Protein AF-A0A7S0BMR8-F1 (afdb_monomer_lite)

Foldseek 3Di:
DLVVLVVVLVVLVVLLVVLVVVLVVLVVLLVVLVVLVVVLVVLLVVLVVLLPDPVVVDPDDDPPPPPDPDDDDDDDDDDDDDDDDDDDDDDDDDDDDDDDDPPDDPDDDDDDPDDDDDDDDDDDPDDPPDPDDDPDDDDPCNVVVVVVVVVVVVVVVSVVSSVVSVVSSVVSVVSSVVSVVSVVVSVVSSVVSVVVSVVSVVVSVVSVVVSD

Structure (mmCIF, N/CA/C/O backbone):
data_AF-A0A7S0BMR8-F1
#
_entry.id   AF-A0A7S0BMR8-F1
#
loop_
_atom_site.group_PDB
_atom_site.id
_atom_site.type_symbol
_atom_site.label_atom_id
_atom_site.label_alt_id
_atom_site.label_comp_id
_atom_site.label_asym_id
_atom_site.label_entity_id
_atom_site.label_seq_id
_atom_site.pdbx_PDB_ins_code
_atom_site.Cartn_x
_atom_site.Cartn_y
_atom_site.Cartn_z
_atom_site.occupancy
_atom_site.B_iso_or_equiv
_atom_site.auth_seq_id
_atom_site.auth_comp_id
_atom_site.auth_asym_id
_atom_site.auth_atom_id
_atom_site.pdbx_PDB_model_num
ATOM 1 N N . MET A 1 1 ? -9.992 1.738 31.203 1.00 73.19 1 MET A N 1
ATOM 2 C CA . MET A 1 1 ? -9.951 0.610 30.247 1.00 73.19 1 MET A CA 1
ATOM 3 C C . MET A 1 1 ? -10.666 0.979 28.959 1.00 73.19 1 MET A C 1
ATOM 5 O O . MET A 1 1 ? -9.987 1.148 27.961 1.00 73.19 1 MET A O 1
ATOM 9 N N . LEU A 1 2 ? -11.974 1.243 29.009 1.00 85.06 2 LEU A N 1
ATOM 10 C CA . LEU A 1 2 ? -12.800 1.551 27.834 1.00 85.06 2 LEU A CA 1
ATOM 11 C C . LEU A 1 2 ? -12.307 2.748 26.989 1.00 85.06 2 LEU A C 1
ATOM 13 O O . LEU A 1 2 ? -12.235 2.676 25.768 1.00 85.06 2 LEU A O 1
ATOM 17 N N . LYS A 1 3 ? -11.855 3.825 27.644 1.00 88.12 3 LYS A N 1
ATOM 18 C CA . LYS A 1 3 ? -11.231 4.969 26.956 1.00 88.12 3 LYS A CA 1
ATOM 19 C C . LYS A 1 3 ? -9.960 4.581 26.186 1.00 88.12 3 LYS A C 1
ATOM 21 O O . LYS A 1 3 ? -9.805 4.977 25.041 1.00 88.12 3 LYS A O 1
ATOM 26 N N . MET A 1 4 ? -9.084 3.771 26.789 1.00 90.06 4 MET A N 1
ATOM 27 C CA . MET A 1 4 ? -7.848 3.332 26.126 1.00 90.06 4 MET A CA 1
ATOM 28 C C . MET A 1 4 ? -8.138 2.410 24.939 1.00 90.06 4 MET A C 1
ATOM 30 O O . MET A 1 4 ? -7.447 2.485 23.928 1.00 90.06 4 MET A O 1
ATOM 34 N N . THR A 1 5 ? -9.157 1.549 25.032 1.00 88.75 5 THR A N 1
ATOM 35 C CA . THR A 1 5 ? -9.542 0.675 23.914 1.00 88.75 5 THR A CA 1
ATOM 36 C C . THR A 1 5 ? -10.114 1.470 22.744 1.00 88.75 5 THR A C 1
ATOM 38 O O . THR A 1 5 ? -9.783 1.165 21.602 1.00 88.75 5 THR A O 1
ATOM 41 N N . GLU A 1 6 ? -10.887 2.527 23.007 1.00 90.75 6 GLU A N 1
ATOM 42 C CA . GLU A 1 6 ? -11.407 3.392 21.941 1.00 90.75 6 GLU A CA 1
ATOM 43 C C . GLU A 1 6 ? -10.308 4.255 21.305 1.00 90.75 6 GLU A C 1
ATOM 45 O O . GLU A 1 6 ? -10.248 4.372 20.084 1.00 90.75 6 GLU A O 1
ATOM 50 N N . GLU A 1 7 ? -9.379 4.792 22.101 1.00 93.31 7 GLU A N 1
ATOM 51 C CA . GLU A 1 7 ? -8.191 5.484 21.578 1.00 93.31 7 GLU A CA 1
ATOM 52 C C . GLU A 1 7 ? -7.344 4.545 20.704 1.00 93.31 7 GLU A C 1
ATOM 54 O O . GLU A 1 7 ? -6.945 4.910 19.599 1.00 93.31 7 GLU A O 1
ATOM 59 N N . THR A 1 8 ? -7.143 3.297 21.144 1.00 93.81 8 THR A N 1
ATOM 60 C CA . THR A 1 8 ? -6.433 2.273 20.357 1.00 93.81 8 THR A CA 1
ATOM 61 C C . THR A 1 8 ? -7.156 1.986 19.042 1.00 93.81 8 THR A C 1
ATOM 63 O O . THR A 1 8 ? -6.519 1.867 17.998 1.00 93.81 8 THR A O 1
ATOM 66 N N . ARG A 1 9 ? -8.491 1.907 19.068 1.00 92.12 9 ARG A N 1
ATOM 67 C CA . ARG A 1 9 ? -9.317 1.722 17.870 1.00 92.12 9 ARG A CA 1
ATOM 68 C C . ARG A 1 9 ? -9.170 2.882 16.895 1.00 92.12 9 ARG A C 1
ATOM 70 O O . ARG A 1 9 ? -8.967 2.631 15.713 1.00 92.12 9 ARG A O 1
ATOM 77 N N . GLN A 1 10 ? -9.220 4.124 17.371 1.00 95.00 10 GLN A N 1
ATOM 78 C CA . GLN A 1 10 ? -9.035 5.303 16.521 1.00 95.00 10 GLN A CA 1
ATOM 79 C C . GLN A 1 10 ? -7.663 5.305 15.846 1.00 95.00 10 GLN A C 1
ATOM 81 O O . GLN A 1 10 ? -7.578 5.522 14.639 1.00 95.00 10 GLN A O 1
ATOM 86 N N . VAL A 1 11 ? -6.605 5.001 16.602 1.00 95.88 11 VAL A N 1
ATOM 87 C CA . VAL A 1 11 ? -5.253 4.873 16.043 1.00 95.88 11 VAL A CA 1
ATOM 88 C C . VAL A 1 11 ? -5.200 3.747 15.013 1.00 95.88 11 VAL A C 1
ATOM 90 O O . VAL A 1 11 ? -4.662 3.947 13.933 1.00 95.88 11 VAL A O 1
ATOM 93 N N . ALA A 1 12 ? -5.796 2.586 15.297 1.00 94.69 12 ALA A N 1
ATOM 94 C CA . ALA A 1 12 ? -5.816 1.466 14.359 1.00 94.69 12 ALA A CA 1
ATOM 95 C C . ALA A 1 12 ? -6.544 1.812 13.047 1.00 94.69 12 ALA A C 1
ATOM 97 O O . ALA A 1 12 ? -6.055 1.461 11.976 1.00 94.69 12 ALA A O 1
ATOM 98 N N . VAL A 1 13 ? -7.676 2.523 13.118 1.00 96.00 13 VAL A N 1
ATOM 99 C CA . VAL A 1 13 ? -8.402 3.007 11.930 1.00 96.00 13 VAL A CA 1
ATOM 100 C C . VAL A 1 13 ? -7.547 3.996 11.140 1.00 96.00 13 VAL A C 1
ATOM 102 O O . VAL A 1 13 ? -7.370 3.806 9.941 1.00 96.00 13 VAL A O 1
ATOM 105 N N . ALA A 1 14 ? -6.961 4.997 11.802 1.00 96.75 14 ALA A N 1
ATOM 106 C CA . ALA A 1 14 ? -6.105 5.981 11.139 1.00 96.75 14 ALA A CA 1
ATOM 107 C C . ALA A 1 14 ? -4.885 5.327 10.465 1.00 96.75 14 ALA A C 1
ATOM 109 O O . ALA A 1 14 ? -4.535 5.678 9.341 1.00 96.75 14 ALA A O 1
ATOM 110 N N . THR A 1 15 ? -4.268 4.338 11.120 1.00 96.38 15 THR A N 1
ATOM 111 C CA . THR A 1 15 ? -3.171 3.551 10.541 1.00 96.38 15 THR A CA 1
ATOM 112 C C . THR A 1 15 ? -3.632 2.763 9.318 1.00 96.38 15 THR A C 1
ATOM 114 O O . THR A 1 15 ? -2.933 2.755 8.310 1.00 96.38 15 THR A O 1
ATOM 117 N N . ALA A 1 16 ? -4.801 2.119 9.373 1.00 95.25 16 ALA A N 1
ATOM 118 C CA . ALA A 1 16 ? -5.339 1.383 8.230 1.00 95.25 16 ALA A CA 1
ATOM 119 C C . ALA A 1 16 ? -5.631 2.305 7.031 1.00 95.25 16 ALA A C 1
ATOM 121 O O . ALA A 1 16 ? -5.291 1.959 5.903 1.00 95.25 16 ALA A O 1
ATOM 122 N N . GLU A 1 17 ? -6.198 3.493 7.269 1.00 96.00 17 GLU A N 1
ATOM 123 C CA . GLU A 1 17 ? -6.431 4.497 6.220 1.00 96.00 17 GLU A CA 1
ATOM 124 C C . GLU A 1 17 ? -5.127 5.015 5.606 1.00 96.00 17 GLU A C 1
ATOM 126 O O . GLU A 1 17 ? -5.054 5.261 4.402 1.00 96.00 17 GLU A O 1
ATOM 131 N N . GLU A 1 18 ? -4.090 5.208 6.420 1.00 97.06 18 GLU A N 1
ATOM 132 C CA . GLU A 1 18 ? -2.798 5.662 5.917 1.00 97.06 18 GLU A CA 1
ATOM 133 C C . GLU A 1 18 ? -2.095 4.579 5.093 1.00 97.06 18 GLU A C 1
ATOM 135 O O . GLU A 1 18 ? -1.527 4.888 4.046 1.00 97.06 18 GLU A O 1
ATOM 140 N N . LEU A 1 19 ? -2.195 3.311 5.502 1.00 95.94 19 LEU A N 1
ATOM 141 C CA . LEU A 1 19 ? -1.686 2.190 4.711 1.00 95.94 19 LEU A CA 1
ATOM 142 C C . LEU A 1 19 ? -2.387 2.086 3.353 1.00 95.94 19 LEU A C 1
ATOM 144 O O . LEU A 1 19 ? -1.707 1.928 2.343 1.00 95.94 19 LEU A O 1
ATOM 148 N N . ASP A 1 20 ? -3.708 2.260 3.295 1.00 95.31 20 ASP A N 1
ATOM 149 C CA . ASP A 1 20 ? -4.448 2.269 2.024 1.00 95.31 20 ASP A CA 1
ATOM 150 C C . ASP A 1 20 ? -3.945 3.376 1.074 1.00 95.31 20 ASP A C 1
ATOM 152 O O . ASP A 1 20 ? -3.659 3.135 -0.104 1.00 95.31 20 ASP A O 1
ATOM 156 N N . LYS A 1 21 ? -3.712 4.590 1.597 1.00 96.81 21 LYS A N 1
ATOM 157 C CA . LYS A 1 21 ? -3.114 5.683 0.807 1.00 96.81 21 LYS A CA 1
ATOM 158 C C . LYS A 1 21 ? -1.711 5.344 0.311 1.00 96.81 21 LYS A C 1
ATOM 160 O O . LYS A 1 21 ? -1.393 5.644 -0.842 1.00 96.81 21 LYS A O 1
ATOM 165 N N . GLN A 1 22 ? -0.869 4.761 1.165 1.00 97.06 22 GLN A N 1
ATOM 166 C CA . GLN A 1 22 ? 0.494 4.364 0.802 1.00 97.06 22 GLN A CA 1
ATOM 167 C C . GLN A 1 22 ? 0.489 3.302 -0.297 1.00 97.06 22 GLN A C 1
ATOM 169 O O . GLN A 1 22 ? 1.252 3.409 -1.257 1.00 97.06 22 GLN A O 1
ATOM 174 N N . THR A 1 23 ? -0.431 2.342 -0.238 1.00 95.88 23 THR A N 1
ATOM 175 C CA . THR A 1 23 ? -0.607 1.363 -1.313 1.00 95.88 23 THR A CA 1
ATOM 176 C C . THR A 1 23 ? -0.988 2.031 -2.626 1.00 95.88 23 THR A C 1
ATOM 178 O O . THR A 1 23 ? -0.390 1.727 -3.657 1.00 95.88 23 THR A O 1
ATOM 181 N N . GLY A 1 24 ? -1.913 2.995 -2.606 1.00 94.75 24 GLY A N 1
ATOM 182 C CA . GLY A 1 24 ? -2.253 3.764 -3.806 1.00 94.75 24 GLY A CA 1
ATOM 183 C C . GLY A 1 24 ? -1.055 4.521 -4.400 1.00 94.75 24 GLY A C 1
ATOM 184 O O . GLY A 1 24 ? -0.930 4.643 -5.621 1.00 94.75 24 GLY A O 1
ATOM 185 N N . GLN A 1 25 ? -0.135 5.003 -3.557 1.00 96.62 25 GLN A N 1
ATOM 186 C CA . GLN A 1 25 ? 1.117 5.611 -4.018 1.00 96.62 25 GLN A CA 1
ATOM 187 C C . GLN A 1 25 ? 2.063 4.579 -4.643 1.00 96.62 25 GLN A C 1
ATOM 189 O O . GLN A 1 25 ? 2.612 4.855 -5.709 1.00 96.62 25 GLN A O 1
ATOM 194 N N . LEU A 1 26 ? 2.212 3.396 -4.039 1.00 96.38 26 LEU A N 1
ATOM 195 C CA . LEU A 1 26 ? 3.028 2.307 -4.586 1.00 96.38 26 LEU A CA 1
ATOM 196 C C . LEU A 1 26 ? 2.507 1.832 -5.946 1.00 96.38 26 LEU A C 1
ATOM 198 O O . LEU A 1 26 ? 3.286 1.704 -6.886 1.00 96.38 26 LEU A O 1
ATOM 202 N N . GLU A 1 27 ? 1.193 1.658 -6.093 1.00 95.19 27 GLU A N 1
ATOM 203 C CA . GLU A 1 27 ? 0.580 1.299 -7.380 1.00 95.19 27 GLU A CA 1
ATOM 204 C C . GLU A 1 27 ? 0.836 2.372 -8.448 1.00 95.19 27 GLU A C 1
ATOM 206 O O . GLU A 1 27 ? 1.095 2.064 -9.614 1.00 95.19 27 GLU A O 1
ATOM 211 N N . LYS A 1 28 ? 0.798 3.655 -8.072 1.00 96.75 28 LYS A N 1
ATOM 212 C CA . LYS A 1 28 ? 1.158 4.736 -8.994 1.00 96.75 28 LYS A CA 1
ATOM 213 C C . LYS A 1 28 ? 2.636 4.667 -9.389 1.00 96.75 28 LYS A C 1
ATOM 215 O O . LYS A 1 28 ? 2.941 4.812 -10.569 1.00 96.75 28 LYS A O 1
ATOM 220 N N . MET A 1 29 ? 3.533 4.430 -8.433 1.00 95.25 29 MET A N 1
ATOM 221 C CA . MET A 1 29 ? 4.965 4.306 -8.711 1.00 95.25 29 MET A CA 1
ATOM 222 C C . MET A 1 29 ? 5.279 3.106 -9.610 1.00 95.25 29 MET A C 1
ATOM 224 O O . MET A 1 29 ? 6.108 3.237 -10.506 1.00 95.25 29 MET A O 1
ATOM 228 N N . ASP A 1 30 ? 4.592 1.976 -9.432 1.00 94.69 30 ASP A N 1
ATOM 229 C CA . ASP A 1 30 ? 4.725 0.809 -10.311 1.00 94.69 30 ASP A CA 1
ATOM 230 C C . ASP A 1 30 ? 4.300 1.140 -11.754 1.00 94.69 30 ASP A C 1
ATOM 232 O O . ASP A 1 30 ? 5.023 0.874 -12.718 1.00 94.69 30 ASP A O 1
ATOM 236 N N . ASN A 1 31 ? 3.171 1.836 -11.921 1.00 95.19 31 ASN A N 1
ATOM 237 C CA . ASN A 1 31 ? 2.730 2.318 -13.234 1.00 95.19 31 ASN A CA 1
ATOM 238 C C . ASN A 1 31 ? 3.732 3.298 -13.870 1.00 95.19 31 ASN A C 1
ATOM 240 O O . ASN A 1 31 ? 4.026 3.198 -15.066 1.00 95.19 31 ASN A O 1
ATOM 244 N N . ASP A 1 32 ? 4.269 4.229 -13.081 1.00 95.75 32 ASP A N 1
ATOM 245 C CA . ASP A 1 32 ? 5.275 5.187 -13.542 1.00 95.75 32 ASP A CA 1
ATOM 246 C C . ASP A 1 32 ? 6.572 4.462 -13.950 1.00 95.75 32 ASP A C 1
ATOM 248 O O . ASP A 1 32 ? 7.132 4.756 -15.011 1.00 95.75 32 ASP A O 1
ATOM 252 N N . MET A 1 33 ? 7.012 3.460 -13.180 1.00 95.06 33 MET A N 1
ATOM 253 C CA . MET A 1 33 ? 8.188 2.638 -13.483 1.00 95.06 33 MET A CA 1
ATOM 254 C C . MET A 1 33 ? 8.010 1.852 -14.786 1.00 95.06 33 MET A C 1
ATOM 256 O O . MET A 1 33 ? 8.889 1.875 -15.651 1.00 95.06 33 MET A O 1
ATOM 260 N N . ASN A 1 34 ? 6.842 1.241 -14.993 1.00 93.44 34 ASN A N 1
ATOM 261 C CA . ASN A 1 34 ? 6.491 0.597 -16.260 1.00 93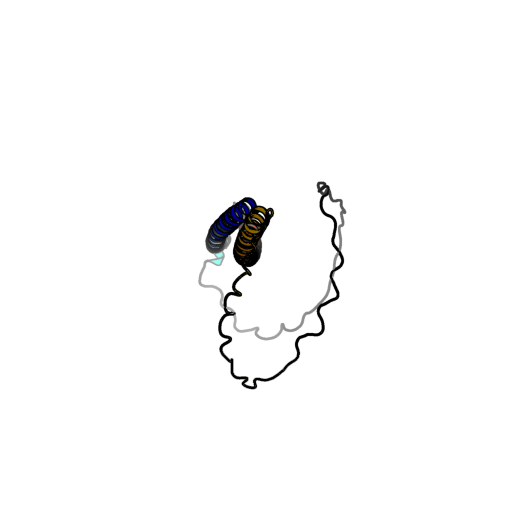.44 34 ASN A CA 1
ATOM 262 C C . ASN A 1 34 ? 6.542 1.593 -17.437 1.00 93.44 34 ASN A C 1
ATOM 264 O O . ASN A 1 34 ? 7.056 1.283 -18.517 1.00 93.44 34 ASN A O 1
ATOM 268 N N . GLY A 1 35 ? 6.078 2.829 -17.225 1.00 94.25 35 GLY A N 1
ATOM 269 C CA . GLY A 1 35 ? 6.207 3.915 -18.198 1.00 94.25 35 GLY A CA 1
ATOM 270 C C . GLY A 1 35 ? 7.666 4.256 -18.527 1.00 94.25 35 GLY A C 1
ATOM 271 O O . GLY A 1 35 ? 8.023 4.402 -19.704 1.00 94.25 35 GLY A O 1
ATOM 272 N N . ILE A 1 36 ? 8.525 4.338 -17.507 1.00 94.25 36 ILE A N 1
ATOM 273 C CA . ILE A 1 36 ? 9.964 4.577 -17.669 1.00 94.25 36 ILE A CA 1
ATOM 274 C C . ILE A 1 36 ? 10.615 3.426 -18.439 1.00 94.25 36 ILE A C 1
ATOM 276 O O . ILE A 1 36 ? 11.372 3.690 -19.374 1.00 94.25 36 ILE A O 1
ATOM 280 N N . GLN A 1 37 ? 10.293 2.168 -18.136 1.00 94.06 37 GLN A N 1
ATOM 281 C CA . GLN A 1 37 ? 10.832 1.016 -18.864 1.00 94.06 37 GLN A CA 1
ATOM 282 C C . GLN A 1 37 ? 10.523 1.091 -20.363 1.00 94.06 37 GLN A C 1
ATOM 284 O O . GLN A 1 37 ? 11.430 0.957 -21.189 1.00 94.06 37 GLN A O 1
ATOM 289 N N . VAL A 1 38 ? 9.276 1.399 -20.738 1.00 94.31 38 VAL A N 1
ATOM 290 C CA . VAL A 1 38 ? 8.887 1.585 -22.148 1.00 94.31 38 VAL A CA 1
ATOM 291 C C . VAL A 1 38 ? 9.677 2.727 -22.798 1.00 94.31 38 VAL A C 1
ATOM 293 O O . VAL A 1 38 ? 10.097 2.629 -23.960 1.00 94.31 38 VAL A O 1
ATOM 296 N N . LEU A 1 39 ? 9.903 3.817 -22.061 1.00 94.69 39 LEU A N 1
ATOM 297 C CA . LEU A 1 39 ? 10.701 4.942 -22.542 1.00 94.69 39 LEU A CA 1
ATOM 298 C C . LEU A 1 39 ? 12.170 4.546 -22.753 1.00 94.69 39 LEU A C 1
ATOM 300 O O . LEU A 1 39 ? 12.740 4.883 -23.794 1.00 94.69 39 LEU A O 1
ATOM 304 N N . VAL A 1 40 ? 12.760 3.806 -21.812 1.00 93.94 40 VAL A N 1
ATOM 305 C CA . VAL A 1 40 ? 14.137 3.298 -21.881 1.00 93.94 40 VAL A CA 1
ATOM 306 C C . VAL A 1 40 ? 14.305 2.317 -23.042 1.00 93.94 40 VAL A C 1
ATOM 308 O O . VAL A 1 40 ? 15.275 2.408 -23.788 1.00 93.94 40 VAL A O 1
ATOM 311 N N . GLU A 1 41 ? 13.333 1.444 -23.301 1.00 92.94 41 GLU A N 1
ATOM 312 C CA . GLU A 1 41 ? 13.365 0.563 -24.477 1.00 92.94 41 GLU A CA 1
ATOM 313 C C . GLU A 1 41 ? 13.302 1.337 -25.798 1.00 92.94 41 GLU A C 1
ATOM 315 O O . GLU A 1 41 ? 13.933 0.983 -26.803 1.00 92.94 41 GLU A O 1
ATOM 320 N N . ARG A 1 42 ? 12.508 2.410 -25.835 1.00 92.69 42 ARG A N 1
ATOM 321 C CA . ARG A 1 42 ? 12.415 3.271 -27.016 1.00 92.69 42 ARG A CA 1
ATOM 322 C C . ARG A 1 42 ? 13.701 4.070 -27.226 1.00 92.69 42 ARG A C 1
ATOM 324 O O . ARG A 1 42 ? 14.119 4.243 -28.381 1.00 92.69 42 ARG A O 1
ATOM 331 N N . SER A 1 43 ? 14.314 4.555 -26.147 1.00 90.94 43 SER A N 1
ATOM 332 C CA . SER A 1 43 ? 15.591 5.264 -26.210 1.00 90.94 43 SER A CA 1
ATOM 333 C C . SER A 1 43 ? 16.709 4.315 -26.644 1.00 90.94 43 SER A C 1
ATOM 335 O O . SER A 1 43 ? 17.430 4.656 -27.581 1.00 90.94 43 SER A O 1
ATOM 337 N N . GLU A 1 44 ? 16.753 3.083 -26.128 1.00 91.06 44 GLU A N 1
ATOM 338 C CA . GLU A 1 44 ? 17.699 2.041 -26.546 1.00 91.06 44 GLU A CA 1
ATOM 339 C C . GLU A 1 44 ? 17.632 1.782 -28.058 1.00 91.06 44 GLU A C 1
ATOM 341 O O . GLU A 1 44 ? 18.639 1.885 -28.759 1.00 91.06 44 GLU A O 1
ATOM 346 N N . LYS A 1 45 ? 16.431 1.553 -28.610 1.00 90.75 45 LYS A N 1
ATOM 347 C CA . LYS A 1 45 ? 16.238 1.367 -30.064 1.00 90.75 45 LYS A CA 1
ATOM 348 C C . LYS A 1 45 ? 16.733 2.561 -30.883 1.00 90.75 45 LYS A C 1
ATOM 350 O O . LYS A 1 45 ? 17.077 2.410 -32.058 1.00 90.75 45 LYS A O 1
ATOM 355 N N . THR A 1 46 ? 16.704 3.759 -30.305 1.00 88.81 46 THR A N 1
ATOM 356 C CA . THR A 1 46 ? 17.188 4.984 -30.950 1.00 88.81 46 THR A CA 1
ATOM 357 C C . THR A 1 46 ? 18.710 5.063 -30.885 1.00 88.81 46 THR A C 1
ATOM 359 O O . THR A 1 46 ? 19.336 5.291 -31.920 1.00 88.81 46 THR A O 1
ATOM 362 N N . VAL A 1 47 ? 19.305 4.783 -29.723 1.00 87.38 47 VAL A N 1
ATOM 363 C CA . VAL A 1 47 ? 20.760 4.668 -29.538 1.00 87.38 47 VAL A CA 1
ATOM 364 C C . VAL A 1 47 ? 21.342 3.621 -30.486 1.00 87.38 47 VAL A C 1
ATOM 366 O O . VAL A 1 47 ? 22.264 3.923 -31.240 1.00 87.38 47 VAL A O 1
ATOM 369 N N . ASP A 1 48 ? 20.734 2.440 -30.580 1.00 87.50 48 ASP A N 1
ATOM 370 C CA . ASP A 1 48 ? 21.171 1.384 -31.497 1.00 87.50 48 ASP A CA 1
ATOM 371 C C . ASP A 1 48 ? 21.131 1.827 -32.971 1.00 87.50 48 ASP A C 1
ATOM 373 O O . ASP A 1 48 ? 22.001 1.459 -33.764 1.00 87.50 48 ASP A O 1
ATOM 377 N N . LYS A 1 49 ? 20.142 2.641 -33.370 1.00 86.75 49 LYS A N 1
ATOM 378 C CA . LYS A 1 49 ? 20.085 3.219 -34.727 1.00 86.75 49 LYS A CA 1
ATOM 379 C C . LYS A 1 49 ? 21.192 4.243 -34.978 1.00 86.75 49 LYS A C 1
ATOM 381 O O . LYS A 1 49 ? 21.577 4.389 -36.136 1.00 86.75 49 LYS A O 1
ATOM 386 N N . MET A 1 50 ? 21.656 4.948 -33.946 1.00 81.19 50 MET A N 1
ATOM 387 C CA . MET A 1 50 ? 22.772 5.897 -34.043 1.00 81.19 50 MET A CA 1
ATOM 388 C C . MET A 1 50 ? 24.125 5.179 -34.091 1.00 81.19 50 MET A C 1
ATOM 390 O O . MET A 1 50 ? 25.000 5.596 -34.840 1.00 81.19 50 MET A O 1
ATOM 394 N N . ILE A 1 51 ? 24.274 4.067 -33.361 1.00 82.19 51 ILE A N 1
ATOM 395 C CA . ILE A 1 51 ? 25.492 3.236 -33.387 1.00 82.19 51 ILE A CA 1
ATOM 396 C C . ILE A 1 51 ? 25.649 2.517 -34.726 1.00 82.19 51 ILE A C 1
ATOM 398 O O . ILE A 1 51 ? 26.770 2.285 -35.180 1.00 82.19 51 ILE A O 1
ATOM 402 N N . ARG A 1 52 ? 24.539 2.123 -35.366 1.00 78.94 52 ARG A N 1
ATOM 403 C CA . ARG A 1 52 ? 24.590 1.394 -36.638 1.00 78.94 52 ARG A CA 1
ATOM 404 C C . ARG A 1 52 ? 25.330 2.219 -37.697 1.00 78.94 52 ARG A C 1
ATOM 406 O O . ARG A 1 52 ? 24.857 3.296 -38.066 1.00 78.94 52 ARG A O 1
ATOM 413 N N . PRO A 1 53 ? 26.437 1.697 -38.253 1.00 70.25 53 PRO A N 1
ATOM 414 C CA . PRO A 1 53 ? 27.207 2.421 -39.246 1.00 70.25 53 PRO A CA 1
ATOM 415 C C . PRO A 1 53 ? 26.362 2.753 -40.477 1.00 70.25 53 PRO A C 1
ATOM 417 O O . PRO A 1 53 ? 25.568 1.931 -40.940 1.00 70.25 53 PRO A O 1
ATOM 420 N N . TRP A 1 54 ? 26.578 3.934 -41.057 1.00 63.28 54 TRP A N 1
ATOM 421 C CA . TRP A 1 54 ? 25.866 4.409 -42.249 1.00 63.28 54 TRP A CA 1
ATOM 422 C C . TRP A 1 54 ? 25.929 3.425 -43.437 1.00 63.28 54 TRP A C 1
ATOM 424 O O . TRP A 1 54 ? 24.978 3.341 -44.213 1.00 63.28 54 TRP A O 1
ATOM 434 N N . TYR A 1 55 ? 26.987 2.611 -43.536 1.00 62.25 55 TYR A N 1
ATOM 435 C CA . TYR A 1 55 ? 27.142 1.576 -44.566 1.00 62.25 55 TYR A CA 1
ATOM 436 C C . TYR A 1 55 ? 26.257 0.331 -44.359 1.00 62.25 55 TYR A C 1
ATOM 438 O O . TYR A 1 55 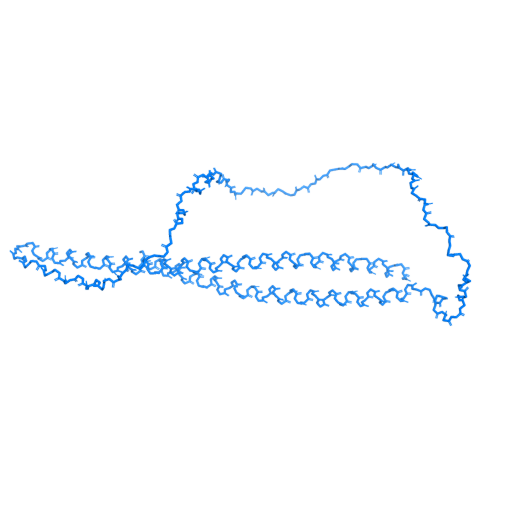? 25.967 -0.377 -45.320 1.00 62.25 55 TYR A O 1
ATOM 446 N N . ALA A 1 56 ? 25.764 0.071 -43.142 1.00 61.97 56 ALA A N 1
ATOM 447 C CA . ALA A 1 56 ? 24.797 -0.999 -42.866 1.00 61.97 56 ALA A CA 1
ATOM 448 C C . ALA A 1 56 ? 23.350 -0.603 -43.235 1.00 61.97 56 ALA A C 1
ATOM 450 O O . ALA A 1 56 ? 22.432 -1.417 -43.135 1.00 61.97 56 ALA A O 1
ATOM 451 N N . ARG A 1 57 ? 23.134 0.653 -43.656 1.00 59.72 57 ARG A N 1
ATOM 452 C CA . ARG A 1 57 ? 21.819 1.230 -43.973 1.00 59.72 57 ARG A CA 1
ATOM 453 C C . ARG A 1 57 ? 21.440 1.139 -45.454 1.00 59.72 57 ARG A C 1
ATOM 455 O O . ARG A 1 57 ? 20.379 1.633 -45.811 1.00 59.72 57 ARG A O 1
ATOM 462 N N . VAL A 1 58 ? 22.270 0.527 -46.307 1.00 54.91 58 VAL A N 1
ATOM 463 C CA . VAL A 1 58 ? 21.986 0.361 -47.744 1.00 54.91 58 VAL A CA 1
ATOM 464 C C . VAL A 1 58 ? 21.104 -0.880 -47.959 1.00 54.91 58 VAL A C 1
ATOM 466 O O . VAL A 1 58 ? 21.596 -2.005 -47.821 1.00 54.91 58 VAL A O 1
ATOM 469 N N . PRO A 1 59 ? 19.813 -0.735 -48.321 1.00 56.00 59 PRO A N 1
ATOM 470 C CA . PRO A 1 59 ? 18.983 -1.872 -48.675 1.00 56.00 59 PRO A CA 1
ATOM 471 C C . PRO A 1 59 ? 19.366 -2.313 -50.088 1.00 56.00 59 PRO A C 1
ATOM 473 O O . PRO A 1 59 ? 18.902 -1.764 -51.082 1.00 56.00 59 PRO A O 1
ATOM 476 N N . GLY A 1 60 ? 20.252 -3.303 -50.178 1.00 59.69 60 GLY A N 1
ATOM 477 C CA . GLY A 1 60 ? 20.556 -3.965 -51.443 1.00 59.69 60 GLY A CA 1
ATOM 478 C C . GLY A 1 60 ? 22.039 -4.140 -51.712 1.00 59.69 60 GLY A C 1
ATOM 479 O O . GLY A 1 60 ? 22.602 -3.419 -52.523 1.00 59.69 60 GLY A O 1
ATOM 480 N N . ARG A 1 61 ? 22.653 -5.149 -51.083 1.00 49.03 61 ARG A N 1
ATOM 481 C CA . ARG A 1 61 ? 23.741 -5.973 -51.657 1.00 49.03 61 ARG A CA 1
ATOM 482 C C . ARG A 1 61 ? 24.129 -7.088 -50.684 1.00 49.03 61 ARG A C 1
ATOM 484 O O . ARG A 1 61 ? 25.259 -7.218 -50.247 1.00 49.03 61 ARG A O 1
ATOM 491 N N . GLY A 1 62 ? 23.154 -7.923 -50.353 1.00 50.03 62 GLY A N 1
ATOM 492 C CA . GLY A 1 62 ? 23.376 -9.178 -49.648 1.00 50.03 62 GLY A CA 1
ATOM 493 C C . GLY A 1 62 ? 22.634 -10.284 -50.370 1.00 50.03 62 GLY A C 1
ATOM 494 O O . GLY A 1 62 ? 21.644 -10.794 -49.860 1.00 50.03 62 GLY A O 1
ATOM 495 N N . LYS A 1 63 ? 23.063 -10.624 -51.593 1.00 47.78 63 LYS A N 1
ATOM 496 C CA . LYS A 1 63 ? 22.693 -11.911 -52.189 1.00 47.78 63 LYS A CA 1
ATOM 497 C C . LYS A 1 63 ? 23.306 -12.988 -51.295 1.00 47.78 63 LYS A C 1
ATOM 499 O O . LYS A 1 63 ? 24.456 -13.368 -51.487 1.00 47.78 63 LYS A O 1
ATOM 504 N N . VAL A 1 64 ? 22.551 -13.446 -50.301 1.00 50.47 64 VAL A N 1
ATOM 505 C CA . VAL A 1 64 ? 22.841 -14.695 -49.603 1.00 50.47 64 VAL A CA 1
ATOM 506 C C . VAL A 1 64 ? 22.683 -15.789 -50.652 1.00 50.47 64 VAL A C 1
ATOM 508 O O . VAL A 1 64 ? 21.574 -16.155 -51.044 1.00 50.47 64 VAL A O 1
ATOM 511 N N . SER A 1 65 ? 23.823 -16.229 -51.180 1.00 44.12 65 SER A N 1
ATOM 512 C CA . SER A 1 65 ? 23.945 -17.454 -51.954 1.00 44.12 65 SER A CA 1
ATOM 513 C C . SER A 1 65 ? 23.268 -18.575 -51.167 1.00 44.12 65 SER A C 1
ATOM 515 O O . SER A 1 65 ? 23.648 -18.872 -50.037 1.00 44.12 65 SER A O 1
ATOM 517 N N . LYS A 1 66 ? 22.235 -19.186 -51.753 1.00 49.47 66 LYS A N 1
ATOM 518 C CA . LYS A 1 66 ? 21.584 -20.405 -51.254 1.00 49.47 66 LYS A CA 1
ATOM 519 C C . LYS A 1 66 ? 22.497 -21.623 -51.460 1.00 49.47 66 LYS A C 1
ATOM 521 O O . LYS A 1 66 ? 22.116 -22.579 -52.130 1.00 49.47 66 LYS A O 1
ATOM 526 N N . LYS A 1 67 ? 23.710 -21.590 -50.923 1.00 47.53 67 LYS A N 1
ATOM 527 C CA . LYS A 1 67 ? 24.619 -22.734 -50.924 1.00 47.53 67 LYS A CA 1
ATOM 528 C C . LYS A 1 67 ? 25.435 -22.653 -49.646 1.00 47.53 67 LYS A C 1
ATOM 530 O O . LYS A 1 67 ? 26.387 -21.895 -49.601 1.00 47.53 67 LYS A O 1
ATOM 535 N N . ASP A 1 68 ? 24.875 -23.261 -48.604 1.00 47.62 68 ASP A N 1
ATOM 536 C CA . ASP A 1 68 ? 25.505 -23.744 -47.361 1.00 47.62 68 ASP A CA 1
ATOM 537 C C . ASP A 1 68 ? 24.419 -23.850 -46.278 1.00 47.62 68 ASP A C 1
ATOM 539 O O . ASP A 1 68 ? 24.421 -23.191 -45.241 1.00 47.62 68 ASP A O 1
ATOM 543 N N . LYS A 1 69 ? 23.417 -24.689 -46.567 1.00 48.62 69 LYS A N 1
ATOM 544 C CA . LYS A 1 69 ? 22.510 -25.267 -45.569 1.00 48.62 69 LYS A CA 1
ATOM 545 C C . LYS A 1 69 ? 22.904 -26.727 -45.371 1.00 48.62 69 LYS A C 1
ATOM 547 O O . LYS A 1 69 ? 22.110 -27.617 -45.609 1.00 48.62 69 LYS A O 1
ATOM 552 N N . GLU A 1 70 ? 24.141 -26.971 -44.971 1.00 49.69 70 GLU A N 1
ATOM 553 C CA . GLU A 1 70 ? 24.532 -28.234 -44.349 1.00 49.69 70 GLU A CA 1
ATOM 554 C C . GLU A 1 70 ? 25.915 -28.057 -43.733 1.00 49.69 70 GLU A C 1
ATOM 556 O O . GLU A 1 70 ? 26.775 -27.401 -44.303 1.00 49.69 70 GLU A O 1
ATOM 561 N N . THR A 1 71 ? 26.112 -28.635 -42.551 1.00 51.34 71 THR A N 1
ATOM 562 C CA . THR A 1 71 ? 27.335 -28.582 -41.728 1.00 51.34 71 THR A CA 1
ATOM 563 C C . THR A 1 71 ? 27.527 -27.329 -40.859 1.00 51.34 71 THR A C 1
ATOM 565 O O . THR A 1 71 ? 28.347 -26.461 -41.120 1.00 51.34 71 THR A O 1
ATOM 568 N N . LYS A 1 72 ? 26.794 -27.272 -39.737 1.00 45.00 72 LYS A N 1
ATOM 569 C CA . LYS A 1 72 ? 27.329 -26.844 -38.421 1.00 45.00 72 LYS A CA 1
ATOM 570 C C . LYS A 1 72 ? 26.338 -27.164 -37.289 1.00 45.00 72 LYS A C 1
ATOM 572 O O . LYS A 1 72 ? 25.964 -26.328 -36.478 1.00 45.00 72 LYS A O 1
ATOM 577 N N . LYS A 1 73 ? 25.928 -28.433 -37.223 1.00 51.09 73 LYS A N 1
ATOM 578 C CA . LYS A 1 73 ? 25.761 -29.124 -35.935 1.00 51.09 73 LYS A CA 1
ATOM 579 C C . LYS A 1 73 ? 27.108 -29.803 -35.665 1.00 51.09 73 LYS A C 1
ATOM 581 O O . LYS A 1 73 ? 27.685 -30.340 -36.600 1.00 51.09 73 LYS A O 1
ATOM 586 N N . ASN A 1 74 ? 27.585 -29.761 -34.425 1.00 47.00 74 ASN A N 1
ATOM 587 C CA . ASN A 1 74 ? 28.901 -30.216 -33.945 1.00 47.00 74 ASN A CA 1
ATOM 588 C C . ASN A 1 74 ? 30.071 -29.242 -34.127 1.00 47.00 74 ASN A C 1
ATOM 590 O O . ASN A 1 74 ? 30.905 -29.403 -35.010 1.00 47.00 74 ASN A O 1
ATOM 594 N N . ARG A 1 75 ? 30.233 -28.342 -33.154 1.00 43.53 75 ARG A N 1
ATOM 595 C CA . ARG A 1 75 ? 31.505 -28.280 -32.418 1.00 43.53 75 ARG A CA 1
ATOM 596 C C . ARG A 1 75 ? 31.263 -27.733 -31.013 1.00 43.53 75 ARG A C 1
ATOM 598 O O . ARG A 1 75 ? 31.319 -26.536 -30.764 1.00 43.53 75 ARG A O 1
ATOM 605 N N . LYS A 1 76 ? 30.931 -28.653 -30.109 1.00 49.34 76 LYS A N 1
ATOM 606 C CA . LYS A 1 76 ? 31.089 -28.468 -28.667 1.00 49.34 76 LYS A CA 1
ATOM 607 C C . LYS A 1 76 ? 32.593 -28.437 -28.349 1.00 49.34 76 LYS A C 1
ATOM 609 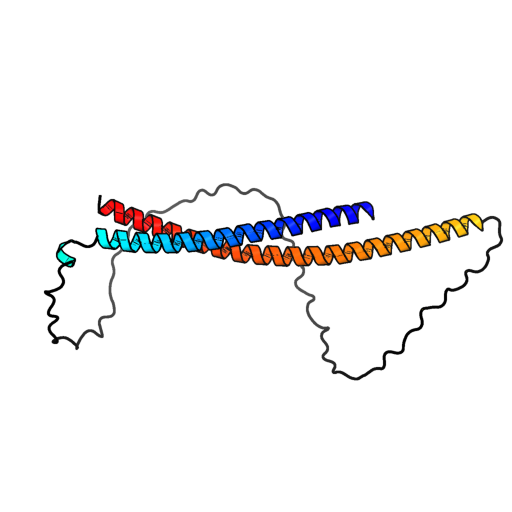O O . LYS A 1 76 ? 33.344 -29.216 -28.928 1.00 49.34 76 LYS A O 1
ATOM 614 N N . GLN A 1 77 ? 32.929 -27.637 -27.337 1.00 43.94 77 GLN A N 1
ATOM 615 C CA . GLN A 1 77 ? 33.983 -27.853 -26.336 1.00 43.94 77 GLN A CA 1
ATOM 616 C C . GLN A 1 77 ? 35.456 -27.481 -26.614 1.00 43.94 77 GLN A C 1
ATOM 618 O O . GLN A 1 77 ? 36.047 -27.878 -27.615 1.00 43.94 77 GLN A O 1
ATOM 623 N N . LYS A 1 78 ? 36.022 -26.888 -25.538 1.00 37.56 78 LYS A N 1
ATOM 624 C CA . LYS A 1 78 ? 37.433 -26.734 -25.104 1.00 37.56 78 LYS A CA 1
ATOM 625 C C . LYS A 1 78 ? 38.230 -25.615 -25.788 1.00 37.56 78 LYS A C 1
ATOM 627 O O . LYS A 1 78 ? 38.230 -25.538 -27.005 1.00 37.56 78 LYS A O 1
ATOM 632 N N . GLY A 1 79 ? 38.954 -24.737 -25.092 1.00 35.12 79 GLY A N 1
ATOM 633 C CA . GLY A 1 79 ? 39.320 -24.567 -23.672 1.00 35.12 79 GLY A CA 1
ATOM 634 C C . GLY A 1 79 ? 39.881 -23.135 -23.498 1.00 35.12 79 GLY A C 1
ATOM 635 O O . GLY A 1 79 ? 40.167 -22.483 -24.497 1.00 35.12 79 GLY A O 1
ATOM 636 N N . SER A 1 80 ? 39.789 -22.539 -22.306 1.00 39.25 80 SER A N 1
ATOM 637 C CA . SER A 1 80 ? 40.842 -22.471 -21.264 1.00 39.25 80 SER A CA 1
ATOM 638 C C . SER A 1 80 ? 41.866 -21.339 -21.454 1.00 39.25 80 SER A C 1
ATOM 640 O O . SER A 1 80 ? 42.592 -21.371 -22.443 1.00 39.25 80 SER A O 1
ATOM 642 N N . ILE A 1 81 ? 41.921 -20.419 -20.476 1.00 41.66 81 ILE A N 1
ATOM 643 C CA . ILE A 1 81 ? 43.059 -19.620 -19.939 1.00 41.66 81 ILE A CA 1
ATOM 644 C C . ILE A 1 81 ? 42.409 -18.557 -19.012 1.00 41.66 81 ILE A C 1
ATOM 646 O O . ILE A 1 81 ? 41.581 -17.791 -19.498 1.00 41.66 81 ILE A O 1
ATOM 650 N N . THR A 1 82 ? 42.394 -18.725 -17.675 1.00 36.00 82 THR A N 1
ATOM 651 C CA . THR A 1 82 ? 43.393 -18.286 -16.651 1.00 36.00 82 THR A CA 1
ATOM 652 C C . THR A 1 82 ? 43.692 -16.781 -16.716 1.00 36.00 82 THR A C 1
ATOM 654 O O . THR A 1 82 ? 43.886 -16.273 -17.811 1.00 36.00 82 THR A O 1
ATOM 657 N N . GLU A 1 83 ? 43.856 -15.977 -15.665 1.00 37.53 83 GLU A N 1
ATOM 658 C CA . GLU A 1 83 ? 43.800 -16.057 -14.190 1.00 37.53 83 GLU A CA 1
ATOM 659 C C . GLU A 1 83 ? 44.527 -14.775 -13.733 1.00 37.53 83 GLU A C 1
ATOM 661 O O . GLU A 1 83 ? 45.695 -14.665 -14.078 1.00 37.53 83 GLU A O 1
ATOM 666 N N . ILE A 1 84 ? 43.865 -13.829 -13.046 1.00 40.19 84 ILE A N 1
ATOM 667 C CA . ILE A 1 84 ? 44.396 -12.794 -12.110 1.00 40.19 84 ILE A CA 1
ATOM 668 C C . ILE A 1 84 ? 43.123 -12.297 -11.376 1.00 40.19 84 ILE A C 1
ATOM 670 O O . ILE A 1 84 ? 42.255 -11.746 -12.047 1.00 40.19 84 ILE A O 1
ATOM 674 N N . VAL A 1 85 ? 42.745 -12.659 -10.142 1.00 43.31 85 VAL A N 1
ATOM 675 C CA . VAL A 1 85 ? 43.364 -12.573 -8.797 1.00 43.31 85 VAL A CA 1
ATOM 676 C C . VAL A 1 85 ? 43.796 -11.159 -8.412 1.00 43.31 85 VAL A C 1
ATOM 678 O O . VAL A 1 85 ? 44.923 -10.770 -8.686 1.00 43.31 85 VAL A O 1
ATOM 681 N N . GLU A 1 86 ? 42.920 -10.443 -7.704 1.00 44.25 86 GLU A N 1
ATOM 682 C CA . GLU A 1 86 ? 43.308 -9.714 -6.490 1.00 44.25 86 GLU A CA 1
ATOM 683 C C . GLU A 1 86 ? 42.106 -9.632 -5.526 1.00 44.25 86 GLU A C 1
ATOM 685 O O . GLU A 1 86 ? 40.991 -9.288 -5.921 1.00 44.25 86 GLU A O 1
ATOM 690 N N . GLU A 1 87 ? 42.361 -10.082 -4.298 1.00 37.38 87 GLU A N 1
ATOM 691 C CA . GLU A 1 87 ? 41.483 -10.243 -3.131 1.00 37.38 87 GLU A CA 1
ATOM 692 C C . GLU A 1 87 ? 41.252 -8.917 -2.368 1.00 37.38 87 GLU A C 1
ATOM 694 O O . GLU A 1 87 ? 42.205 -8.169 -2.190 1.00 37.38 87 GLU A O 1
ATOM 699 N N . GLU A 1 88 ? 40.002 -8.710 -1.906 1.00 40.50 88 GLU A N 1
ATOM 700 C CA . GLU A 1 88 ? 39.515 -8.241 -0.571 1.00 40.50 88 GLU A CA 1
ATOM 701 C C . GLU A 1 88 ? 40.129 -7.023 0.196 1.00 40.50 88 GLU A C 1
ATOM 703 O O . GLU A 1 88 ? 41.224 -6.570 -0.124 1.00 40.50 88 GLU A O 1
ATOM 708 N N . PRO A 1 89 ? 39.482 -6.491 1.276 1.00 46.09 89 PRO A N 1
ATOM 709 C CA . PRO A 1 89 ? 38.236 -6.915 1.936 1.00 46.09 89 PRO A CA 1
ATOM 710 C C . PRO A 1 89 ? 37.158 -5.824 2.126 1.00 46.09 89 PRO A C 1
ATOM 712 O O . PRO A 1 89 ? 37.341 -4.636 1.863 1.00 46.09 89 PRO A O 1
ATOM 715 N N . GLU A 1 90 ? 36.012 -6.305 2.604 1.00 50.91 90 GLU A N 1
ATOM 716 C CA . GLU A 1 90 ? 34.786 -5.609 2.991 1.00 50.91 90 GLU A CA 1
ATOM 717 C C . GLU A 1 90 ? 34.962 -4.610 4.157 1.00 50.91 90 GLU A C 1
ATOM 719 O O . GLU A 1 90 ? 35.597 -4.917 5.164 1.00 50.91 90 GLU A O 1
ATOM 724 N N . GLU A 1 91 ? 34.281 -3.460 4.078 1.00 37.44 91 GLU A N 1
ATOM 725 C CA . GLU A 1 91 ? 33.887 -2.653 5.242 1.00 37.44 91 GLU A CA 1
ATOM 726 C C . GLU A 1 91 ? 32.359 -2.493 5.243 1.00 37.44 91 GLU A C 1
ATOM 728 O O . GLU A 1 91 ? 31.780 -1.739 4.459 1.00 37.44 91 GLU A O 1
ATOM 733 N N . GLN A 1 92 ? 31.698 -3.232 6.135 1.00 47.22 92 GLN A N 1
ATOM 734 C CA . GLN A 1 92 ? 30.300 -3.027 6.510 1.00 47.22 92 GLN A CA 1
ATOM 735 C C . GLN A 1 92 ? 30.201 -1.896 7.551 1.00 47.22 92 GLN A C 1
ATOM 737 O O . GLN A 1 92 ? 31.038 -1.839 8.456 1.00 47.22 92 GLN A O 1
ATOM 742 N N . PRO A 1 93 ? 29.170 -1.031 7.521 1.00 49.84 93 PRO A N 1
ATOM 743 C CA . PRO A 1 93 ? 28.859 -0.182 8.663 1.00 49.84 93 PRO A CA 1
ATOM 744 C C . PRO A 1 93 ? 28.112 -0.977 9.758 1.00 49.84 93 PRO A C 1
ATOM 746 O O . PRO A 1 93 ? 27.288 -1.840 9.448 1.00 49.84 93 PRO A O 1
ATOM 749 N N . PRO A 1 94 ? 28.358 -0.679 11.048 1.00 45.47 94 PRO A N 1
ATOM 750 C CA . PRO A 1 94 ? 27.788 -1.425 12.163 1.00 45.47 94 PRO A CA 1
ATOM 751 C C . PRO A 1 94 ? 26.291 -1.132 12.321 1.00 45.47 94 PRO A C 1
ATOM 753 O O . PRO A 1 94 ? 25.894 0.008 12.562 1.00 45.47 94 PRO A O 1
ATOM 756 N N . THR A 1 95 ? 25.459 -2.172 12.259 1.00 34.44 95 THR A N 1
ATOM 757 C CA . THR A 1 95 ? 24.099 -2.133 12.809 1.00 34.44 95 THR A CA 1
ATOM 758 C C . THR A 1 95 ? 24.127 -2.753 14.202 1.00 34.44 95 THR A C 1
ATOM 760 O O . THR A 1 95 ? 24.232 -3.963 14.381 1.00 34.44 95 THR A O 1
ATOM 763 N N . SER A 1 96 ? 24.104 -1.892 15.216 1.00 41.12 96 SER A N 1
ATOM 764 C CA . SER A 1 96 ? 23.942 -2.281 16.613 1.00 41.12 96 SER A CA 1
ATOM 765 C C . SER A 1 96 ? 22.462 -2.494 16.938 1.00 41.12 96 SER A C 1
ATOM 767 O O . SER A 1 96 ? 21.670 -1.559 16.844 1.00 41.12 96 SER A O 1
ATOM 769 N N . GLU A 1 97 ? 22.152 -3.726 17.337 1.00 39.56 97 GLU A N 1
ATOM 770 C CA . GLU A 1 97 ? 21.288 -4.110 18.463 1.00 39.56 97 GLU A CA 1
ATOM 771 C C . GLU A 1 97 ? 19.937 -3.396 18.639 1.00 39.56 97 GLU A C 1
ATOM 773 O O . GLU A 1 97 ? 19.853 -2.316 19.214 1.00 39.56 97 GLU A O 1
ATOM 778 N N . LEU A 1 98 ? 18.854 -4.101 18.302 1.00 46.78 98 LEU A N 1
ATOM 779 C CA . LEU A 1 98 ? 17.864 -4.551 19.291 1.00 46.78 98 LEU A CA 1
ATOM 780 C C . LEU A 1 98 ? 16.845 -5.452 18.585 1.00 46.78 98 LEU A C 1
ATOM 782 O O . LEU A 1 98 ? 16.028 -4.950 17.821 1.00 46.78 98 LEU A O 1
ATOM 786 N N . THR A 1 99 ? 16.874 -6.761 18.835 1.00 39.25 99 THR A N 1
ATOM 787 C CA . THR A 1 99 ? 15.702 -7.575 19.224 1.00 39.25 99 THR A CA 1
ATOM 788 C C . THR A 1 99 ? 16.081 -9.054 19.284 1.00 39.25 99 THR A C 1
ATOM 790 O O . THR A 1 99 ? 16.680 -9.611 18.371 1.00 39.25 99 THR A O 1
ATOM 793 N N . GLU A 1 100 ? 15.760 -9.669 20.417 1.00 50.94 100 GLU A N 1
ATOM 794 C CA . GLU A 1 100 ? 15.971 -11.083 20.713 1.00 50.94 100 GLU A CA 1
ATOM 795 C C . GLU A 1 100 ? 15.114 -11.991 19.807 1.00 50.94 100 GLU A C 1
ATOM 797 O O . GLU A 1 100 ? 13.968 -11.642 19.504 1.00 50.94 100 GLU A O 1
ATOM 802 N N . PRO A 1 101 ? 15.602 -13.183 19.415 1.00 42.81 101 PRO A N 1
ATOM 803 C CA . PRO A 1 101 ? 14.784 -14.174 18.731 1.00 42.81 101 PRO A CA 1
ATOM 804 C C . PRO A 1 101 ? 13.923 -14.947 19.742 1.00 42.81 101 PRO A C 1
ATOM 806 O O . PRO A 1 101 ? 14.426 -15.713 20.563 1.00 42.81 101 PRO A O 1
ATOM 809 N N . VAL A 1 102 ? 12.598 -14.791 19.656 1.00 46.31 102 VAL A N 1
ATOM 810 C CA . VAL A 1 102 ? 11.644 -15.719 20.283 1.00 46.31 102 VAL A CA 1
ATOM 811 C C . VAL A 1 102 ? 11.565 -16.977 19.414 1.00 46.31 102 VAL A C 1
ATOM 813 O O . VAL A 1 102 ? 10.664 -17.143 18.595 1.00 46.31 102 VAL A O 1
ATOM 816 N N . GLU A 1 103 ? 12.528 -17.878 19.591 1.00 45.47 103 GLU A N 1
ATOM 817 C CA . GLU A 1 103 ? 12.382 -19.281 19.203 1.00 45.47 103 GLU A CA 1
ATOM 818 C C . GLU A 1 103 ? 11.654 -20.032 20.326 1.00 45.47 103 GLU A C 1
ATOM 820 O O . GLU A 1 103 ? 12.222 -20.273 21.389 1.00 45.47 103 GLU A O 1
ATOM 825 N N . ASN A 1 104 ? 10.376 -20.357 20.099 1.00 48.34 104 ASN A N 1
ATOM 826 C CA . ASN A 1 104 ? 9.711 -21.618 20.479 1.00 48.34 104 ASN A CA 1
ATOM 827 C C . ASN A 1 104 ? 8.189 -21.443 20.548 1.00 48.34 104 ASN A C 1
ATOM 829 O O . ASN A 1 104 ? 7.635 -21.297 21.633 1.00 48.34 104 ASN A O 1
ATOM 833 N N . ILE A 1 105 ? 7.499 -21.552 19.407 1.00 45.19 105 ILE A N 1
ATOM 834 C CA . ILE A 1 105 ? 6.167 -22.185 19.348 1.00 45.19 105 ILE A CA 1
ATOM 835 C C . ILE A 1 105 ? 6.072 -22.962 18.028 1.00 45.19 105 ILE A C 1
ATOM 837 O O . ILE A 1 105 ? 5.232 -22.704 17.169 1.00 45.19 105 ILE A O 1
ATOM 841 N N . GLU A 1 106 ? 6.965 -23.930 17.853 1.00 47.88 106 GLU A N 1
ATOM 842 C CA . GLU A 1 106 ? 6.771 -25.011 16.895 1.00 47.88 106 GLU A CA 1
ATOM 843 C C . GLU A 1 106 ? 6.374 -26.250 17.702 1.00 47.88 106 GLU A C 1
ATOM 845 O O . GLU A 1 106 ? 7.192 -26.862 18.382 1.00 47.88 106 GLU A O 1
ATOM 850 N N . GLY A 1 107 ? 5.073 -26.558 17.718 1.00 41.91 107 GLY A N 1
ATOM 851 C CA . GLY A 1 107 ? 4.563 -27.757 18.386 1.00 41.91 107 GLY A CA 1
ATOM 852 C C . GLY A 1 107 ? 3.217 -27.604 19.084 1.00 41.91 107 GLY A C 1
ATOM 853 O O . GLY A 1 107 ? 3.136 -27.854 20.276 1.00 41.91 107 GLY A O 1
ATOM 854 N N . MET A 1 108 ? 2.160 -27.216 18.359 1.00 43.78 108 MET A N 1
ATOM 855 C CA . MET A 1 108 ? 0.770 -27.633 18.644 1.00 43.78 108 MET A CA 1
ATOM 856 C C . MET A 1 108 ? -0.162 -27.249 17.478 1.00 43.78 108 MET A C 1
ATOM 858 O O . MET A 1 108 ? -1.177 -26.572 17.619 1.00 43.78 108 MET A O 1
ATOM 862 N N . ARG A 1 109 ? 0.211 -27.686 16.270 1.00 47.22 109 ARG A N 1
ATOM 863 C CA . ARG A 1 109 ? -0.711 -27.871 15.142 1.00 47.22 109 ARG A CA 1
ATOM 864 C C . ARG A 1 109 ? -0.763 -29.368 14.861 1.00 47.22 109 ARG A C 1
ATOM 866 O O . ARG A 1 109 ? 0.144 -29.908 14.243 1.00 47.22 109 ARG A O 1
ATOM 873 N N . GLY A 1 110 ? -1.805 -30.026 15.345 1.00 45.56 110 GLY A N 1
ATOM 874 C CA . GLY A 1 110 ? -2.067 -31.435 15.086 1.00 45.56 110 GLY A CA 1
ATOM 875 C C . GLY A 1 110 ? -3.211 -31.899 15.968 1.00 45.56 110 GLY A C 1
ATOM 876 O O . GLY A 1 110 ? -3.136 -31.735 17.176 1.00 45.56 110 GLY A O 1
ATOM 877 N N . ASP A 1 111 ? -4.250 -32.437 15.341 1.00 45.31 111 ASP A N 1
ATOM 878 C CA . ASP A 1 111 ? -5.427 -33.061 15.949 1.00 45.31 111 ASP A CA 1
ATOM 879 C C . ASP A 1 111 ? -6.490 -32.108 16.500 1.00 45.31 111 ASP A C 1
ATOM 881 O O . ASP A 1 111 ? -6.592 -31.906 17.702 1.00 45.31 111 ASP A O 1
ATOM 885 N N . LEU A 1 112 ? -7.337 -31.572 15.608 1.00 44.41 112 LEU A N 1
ATOM 886 C CA . LEU A 1 112 ? -8.777 -31.373 15.884 1.00 44.41 112 LEU A CA 1
ATOM 887 C C . LEU A 1 112 ? -9.608 -30.997 14.636 1.00 44.41 112 LEU A C 1
ATOM 889 O O . LEU A 1 112 ? -10.640 -30.340 14.742 1.00 44.41 112 LEU A O 1
ATOM 893 N N . LEU A 1 113 ? -9.210 -31.450 13.442 1.00 44.59 113 LEU A N 1
ATOM 894 C CA . LEU A 1 113 ? -10.108 -31.494 12.281 1.00 44.59 113 LEU A CA 1
ATOM 895 C C . LEU A 1 113 ? -10.567 -32.936 12.078 1.00 44.59 113 LEU A C 1
ATOM 897 O O . LEU A 1 113 ? -10.020 -33.687 11.278 1.00 44.59 113 LEU A O 1
ATOM 901 N N . GLY A 1 114 ? -11.565 -33.316 12.874 1.00 39.19 114 GLY A N 1
ATOM 902 C CA . GLY A 1 114 ? -12.402 -34.463 12.576 1.00 39.19 114 GLY A CA 1
ATOM 903 C C . GLY A 1 114 ? -13.358 -34.100 11.447 1.00 39.19 114 GLY A C 1
ATOM 904 O O . GLY A 1 114 ? -14.233 -33.252 11.624 1.00 39.19 114 GLY A O 1
ATOM 905 N N . ASP A 1 115 ? -13.199 -34.780 10.315 1.00 48.16 115 ASP A N 1
ATOM 906 C CA . ASP A 1 115 ? -14.276 -35.014 9.363 1.00 48.16 115 ASP A CA 1
ATOM 907 C C . ASP A 1 115 ? -15.503 -35.536 10.114 1.00 48.16 115 ASP A C 1
ATOM 909 O O . ASP A 1 115 ? -15.466 -36.587 10.764 1.00 48.16 115 ASP A O 1
ATOM 913 N N . ARG A 1 116 ? -16.623 -34.820 10.010 1.00 47.19 116 ARG A N 1
ATOM 914 C CA . ARG A 1 116 ? -17.927 -35.406 10.300 1.00 47.19 116 ARG A CA 1
ATOM 915 C C . ARG A 1 116 ? -18.981 -34.813 9.364 1.00 47.19 116 ARG A C 1
ATOM 917 O O . ARG A 1 116 ? -19.080 -33.589 9.271 1.00 47.19 116 ARG A O 1
ATOM 924 N N . PRO A 1 117 ? -19.725 -35.663 8.636 1.00 46.44 117 PRO A N 1
ATOM 925 C CA . PRO A 1 117 ? -20.639 -35.226 7.598 1.00 46.44 117 PRO A CA 1
ATOM 926 C C . PRO A 1 117 ? -21.919 -34.632 8.186 1.00 46.44 117 PRO A C 1
ATOM 928 O O . PRO A 1 117 ? -22.286 -34.872 9.337 1.00 46.44 117 PRO A O 1
ATOM 931 N N . ALA A 1 118 ? -22.576 -33.856 7.330 1.00 49.91 118 ALA A N 1
ATOM 932 C CA . ALA A 1 118 ? -23.887 -33.272 7.515 1.00 49.91 118 ALA A CA 1
ATOM 933 C C . ALA A 1 118 ? -24.921 -34.311 7.968 1.00 49.91 118 ALA A C 1
ATOM 935 O O . ALA A 1 118 ? -25.270 -35.199 7.200 1.00 49.91 118 ALA A O 1
ATOM 936 N N . ASP A 1 119 ? -25.461 -34.136 9.171 1.00 40.19 119 ASP A N 1
ATOM 937 C CA . ASP A 1 119 ? -26.764 -34.679 9.535 1.00 40.19 119 ASP A CA 1
ATOM 938 C C . ASP A 1 119 ? -27.546 -33.625 10.314 1.00 40.19 119 ASP A C 1
ATOM 940 O O . ASP A 1 119 ? -27.073 -33.029 11.286 1.00 40.19 119 ASP A O 1
ATOM 944 N N . GLY A 1 120 ? -28.749 -33.355 9.810 1.00 49.94 120 GLY A N 1
ATOM 945 C CA . GLY A 1 120 ? -29.644 -32.325 10.300 1.00 49.94 120 GLY A CA 1
ATOM 946 C C . GLY A 1 120 ? -30.047 -32.562 11.750 1.00 49.94 120 GLY A C 1
ATOM 947 O O . GLY A 1 120 ? -30.776 -33.499 12.065 1.00 49.94 120 GLY A O 1
ATOM 948 N N . ALA A 1 121 ? -29.643 -31.647 12.625 1.00 40.19 121 ALA A N 1
ATOM 949 C CA . ALA A 1 121 ? -30.225 -31.495 13.946 1.00 40.19 121 ALA A CA 1
ATOM 950 C C . ALA A 1 121 ? -30.962 -30.156 13.999 1.00 40.19 121 ALA A C 1
ATOM 952 O O . ALA A 1 121 ? -30.373 -29.079 13.950 1.00 40.19 121 ALA A O 1
ATOM 953 N N . VAL A 1 122 ? -32.285 -30.270 14.062 1.00 49.62 122 VAL A N 1
ATOM 954 C CA . VAL A 1 122 ? -33.270 -29.214 14.287 1.00 49.62 122 VAL A CA 1
ATOM 955 C C . VAL A 1 122 ? -32.777 -28.225 15.350 1.00 49.62 122 VAL A C 1
ATOM 957 O O . VAL A 1 122 ? -32.676 -28.566 16.530 1.00 49.62 122 VAL A O 1
ATOM 960 N N . VAL A 1 123 ? -32.510 -26.985 14.931 1.00 44.78 123 VAL A N 1
ATOM 961 C CA . VAL A 1 123 ? -32.294 -25.843 15.825 1.00 44.78 123 VAL A CA 1
ATOM 962 C C . VAL A 1 123 ? -33.616 -25.577 16.542 1.00 44.78 123 VAL A C 1
ATOM 964 O O . VAL A 1 123 ? -34.524 -24.948 16.004 1.00 44.78 123 VAL A O 1
ATOM 967 N N . LYS A 1 124 ? -33.759 -26.110 17.759 1.00 47.72 124 LYS A N 1
ATOM 968 C CA . LYS A 1 124 ? -34.799 -25.665 18.688 1.00 47.72 124 LYS A CA 1
ATOM 969 C C . LYS A 1 124 ? -34.469 -24.231 19.086 1.00 47.72 124 LYS A C 1
ATOM 971 O O . LYS A 1 124 ? -33.446 -24.005 19.727 1.00 47.72 124 LYS A O 1
ATOM 976 N N . GLU A 1 125 ? -35.347 -23.297 18.727 1.00 48.91 125 GLU A N 1
ATOM 977 C CA . GLU A 1 125 ? -35.400 -21.947 19.290 1.00 48.91 125 GLU A CA 1
ATOM 978 C C . GLU A 1 125 ? -35.252 -22.015 20.816 1.00 48.91 125 GLU A C 1
ATOM 980 O O . GLU A 1 125 ? -36.167 -22.409 21.547 1.00 48.91 125 GLU A O 1
ATOM 985 N N . GLN A 1 126 ? -34.073 -21.641 21.310 1.00 46.50 126 GLN A N 1
ATOM 986 C CA . GLN A 1 126 ? -33.888 -21.320 22.713 1.00 46.50 126 GLN A CA 1
ATOM 987 C C . GLN A 1 126 ? -34.589 -19.989 22.964 1.00 46.50 126 GLN A C 1
ATOM 989 O O . GLN A 1 126 ? -34.123 -18.925 22.565 1.00 46.50 126 GLN A O 1
ATOM 994 N N . LYS A 1 127 ? -35.742 -20.067 23.633 1.00 48.69 127 LYS A N 1
ATOM 995 C CA . LYS A 1 127 ? -36.375 -18.915 24.275 1.00 48.69 127 LYS A CA 1
ATOM 996 C C . LYS A 1 127 ? -35.332 -18.177 25.127 1.00 48.69 127 LYS A C 1
ATOM 998 O O . LYS A 1 127 ? -34.614 -18.850 25.872 1.00 48.69 127 LYS A O 1
ATOM 1003 N N . PRO A 1 128 ? -35.288 -16.834 25.086 1.00 50.06 128 PRO A N 1
ATOM 1004 C CA . PRO A 1 128 ? -34.397 -16.070 25.946 1.00 50.06 128 PRO A CA 1
ATOM 1005 C C . PRO A 1 128 ? -34.663 -16.430 27.417 1.00 50.06 128 PRO A C 1
ATOM 1007 O O . PRO A 1 128 ? -35.829 -16.627 27.796 1.00 50.06 128 PRO A O 1
ATOM 1010 N N . PRO A 1 129 ? -33.614 -16.555 28.251 1.00 55.62 129 PRO A N 1
ATOM 1011 C CA . PRO A 1 129 ? -33.782 -16.824 29.669 1.00 55.62 129 PRO A CA 1
ATOM 1012 C C . PRO A 1 129 ? -34.658 -15.727 30.275 1.00 55.62 129 PRO A C 1
ATOM 1014 O O . PRO A 1 129 ? -34.376 -14.536 30.156 1.00 55.62 129 PRO A O 1
ATOM 1017 N N . ARG A 1 130 ? -35.774 -16.136 30.890 1.00 56.19 130 ARG A N 1
ATOM 1018 C CA . ARG A 1 130 ? -36.648 -15.223 31.633 1.00 56.19 130 ARG A CA 1
ATOM 1019 C C . ARG A 1 130 ? -35.814 -14.485 32.688 1.00 56.19 130 ARG A C 1
ATOM 1021 O O . ARG A 1 130 ? -35.034 -15.153 33.373 1.00 56.19 130 ARG A O 1
ATOM 1028 N N . PRO A 1 131 ? -36.019 -13.170 32.881 1.00 50.09 131 PRO A N 1
ATOM 1029 C CA . PRO A 1 131 ? -35.344 -12.437 33.940 1.00 50.09 131 PRO A CA 1
ATOM 1030 C C . PRO A 1 131 ? -35.702 -13.091 35.277 1.00 50.09 131 PRO A C 1
ATOM 1032 O O . PRO A 1 131 ? -36.874 -13.173 35.658 1.00 50.09 131 PRO A O 1
ATOM 1035 N N . ARG A 1 132 ? -34.691 -13.628 35.967 1.00 57.59 132 ARG A N 1
ATOM 1036 C CA . ARG A 1 132 ? -34.835 -14.071 37.353 1.00 57.59 132 ARG A CA 1
ATOM 1037 C C . ARG A 1 132 ? -35.159 -12.827 38.170 1.00 57.59 132 ARG A C 1
ATOM 1039 O O . ARG A 1 132 ? -34.313 -11.956 38.321 1.00 57.59 132 ARG A O 1
ATOM 1046 N N . ALA A 1 133 ? -36.389 -12.737 38.667 1.00 53.81 133 ALA A N 1
ATOM 1047 C CA . ALA A 1 133 ? -36.770 -11.691 39.603 1.00 53.81 133 ALA A CA 1
ATOM 1048 C C . ALA A 1 133 ? -35.861 -11.793 40.839 1.00 53.81 133 ALA A C 1
ATOM 1050 O O . ALA A 1 133 ? -35.905 -12.796 41.559 1.00 53.81 133 ALA A O 1
ATOM 1051 N N . LYS A 1 134 ? -35.005 -10.783 41.041 1.00 63.16 134 LYS A N 1
ATOM 1052 C CA . LYS A 1 134 ? -34.128 -10.679 42.211 1.00 63.16 134 LYS A CA 1
ATOM 1053 C C . LYS A 1 134 ? -35.009 -10.669 43.478 1.00 63.16 134 LYS A C 1
ATOM 1055 O O . LYS A 1 134 ? -36.024 -9.964 43.505 1.00 63.16 134 LYS A O 1
ATOM 1060 N N . PRO A 1 135 ? -34.701 -11.474 44.511 1.00 56.19 135 PRO A N 1
ATOM 1061 C CA . PRO A 1 135 ? -35.479 -11.485 45.744 1.00 56.19 135 PRO A CA 1
ATOM 1062 C C . PRO A 1 135 ? -35.393 -10.109 46.413 1.00 56.19 135 PRO A C 1
ATOM 1064 O O . PRO A 1 135 ? -34.300 -9.594 46.628 1.00 56.19 135 PRO A O 1
ATOM 1067 N N . ARG A 1 136 ? -36.545 -9.521 46.758 1.00 54.06 136 ARG A N 1
ATOM 1068 C CA . ARG A 1 136 ? -36.620 -8.276 47.536 1.00 54.06 136 ARG A CA 1
ATOM 1069 C C . ARG A 1 136 ? -35.880 -8.466 48.861 1.00 54.06 136 ARG A C 1
ATOM 1071 O O . ARG A 1 136 ? -36.345 -9.205 49.728 1.00 54.06 136 ARG A O 1
ATOM 1078 N N . ARG A 1 137 ? -34.729 -7.810 49.008 1.00 62.31 137 ARG A N 1
ATOM 1079 C CA . ARG A 1 137 ? -33.923 -7.817 50.230 1.00 62.31 137 ARG A CA 1
ATOM 1080 C C . ARG A 1 137 ? -34.323 -6.620 51.088 1.00 62.31 137 ARG A C 1
ATOM 1082 O O . ARG A 1 137 ? -34.089 -5.481 50.718 1.00 62.31 137 ARG A O 1
ATOM 1089 N N . THR A 1 138 ? -34.949 -6.874 52.232 1.00 54.78 138 THR A N 1
ATOM 1090 C CA . THR A 1 138 ? -35.295 -5.847 53.225 1.00 54.78 138 THR A CA 1
ATOM 1091 C C . THR A 1 138 ? -34.378 -6.001 54.436 1.00 54.78 138 THR A C 1
ATOM 1093 O O . THR A 1 138 ? -34.538 -6.943 55.209 1.00 54.78 138 THR A O 1
ATOM 1096 N N . GLY A 1 139 ? -33.400 -5.106 54.588 1.00 69.12 139 GLY A N 1
ATOM 1097 C CA . GLY A 1 139 ? -32.468 -5.077 55.720 1.00 69.12 139 GLY A CA 1
ATOM 1098 C C . GLY A 1 139 ? -31.569 -3.831 55.691 1.00 69.12 139 GLY A C 1
ATOM 1099 O O . GLY A 1 139 ? -31.504 -3.174 54.658 1.00 69.12 139 GLY A O 1
ATOM 1100 N N . PRO A 1 140 ? -30.859 -3.500 56.787 1.00 67.94 140 PRO A N 1
ATOM 1101 C CA . PRO A 1 140 ? -30.042 -2.280 56.898 1.00 67.94 140 PRO A CA 1
ATOM 1102 C C . PRO A 1 140 ? -28.855 -2.211 55.918 1.00 67.94 140 PRO A C 1
ATOM 1104 O O . PRO A 1 140 ? -28.283 -1.147 55.740 1.00 67.94 140 PRO A O 1
ATOM 1107 N N . ASN A 1 141 ? -28.524 -3.320 55.247 1.00 70.88 141 ASN A N 1
ATOM 1108 C CA . ASN A 1 141 ? -27.521 -3.391 54.177 1.00 70.88 141 ASN A CA 1
ATOM 1109 C C . ASN A 1 141 ? -28.145 -3.498 52.770 1.00 70.88 141 ASN A C 1
ATOM 1111 O O . ASN A 1 141 ? -27.441 -3.816 51.817 1.00 70.88 141 ASN A O 1
ATOM 1115 N N . ALA A 1 142 ? -29.462 -3.307 52.624 1.00 73.06 142 ALA A N 1
ATOM 1116 C CA . ALA A 1 142 ? -30.147 -3.450 51.338 1.00 73.06 142 ALA A CA 1
ATOM 1117 C C . ALA A 1 142 ? -29.694 -2.398 50.313 1.00 73.06 142 ALA A C 1
ATOM 1119 O O . ALA A 1 142 ? -29.469 -2.759 49.167 1.00 73.06 142 ALA A O 1
ATOM 1120 N N . GLU A 1 143 ? -29.473 -1.146 50.732 1.00 74.75 143 GLU A N 1
ATOM 1121 C CA . GLU A 1 143 ? -28.930 -0.099 49.847 1.00 74.75 143 GLU A CA 1
ATOM 1122 C C . GLU A 1 143 ? -27.524 -0.442 49.345 1.00 74.75 143 GLU A C 1
ATOM 1124 O O . GLU A 1 143 ? -27.246 -0.317 48.158 1.00 74.75 143 GLU A O 1
ATOM 1129 N N . LEU A 1 144 ? -26.667 -0.959 50.229 1.00 77.88 144 LEU A N 1
ATOM 1130 C CA . LEU A 1 144 ? -25.303 -1.378 49.898 1.00 77.88 144 LEU A CA 1
ATOM 1131 C C . LEU A 1 144 ? -25.282 -2.546 48.900 1.00 77.88 144 LEU A C 1
ATOM 1133 O O . LEU A 1 144 ? -24.380 -2.634 48.077 1.00 77.88 144 LEU A O 1
ATOM 1137 N N . LEU A 1 145 ? -26.273 -3.442 48.962 1.00 78.75 145 LEU A N 1
ATOM 1138 C CA . LEU A 1 145 ? -26.422 -4.554 48.018 1.00 78.75 145 LEU A CA 1
ATOM 1139 C C . LEU A 1 145 ? -26.999 -4.099 46.671 1.00 78.75 145 LEU A C 1
ATOM 1141 O O . LEU A 1 145 ? -26.546 -4.587 45.644 1.00 78.75 145 LEU A O 1
ATOM 1145 N N . ASP A 1 146 ? -27.943 -3.155 46.663 1.00 83.31 146 ASP A N 1
ATOM 1146 C CA . ASP A 1 146 ? -28.465 -2.560 45.424 1.00 83.31 146 ASP A CA 1
ATOM 1147 C C . ASP A 1 146 ? -27.390 -1.740 44.685 1.00 83.31 146 ASP A C 1
ATOM 1149 O O . ASP A 1 146 ? -27.365 -1.705 43.456 1.00 83.31 146 ASP A O 1
ATOM 1153 N N . GLU A 1 147 ? -26.489 -1.079 45.416 1.00 82.38 147 GLU A N 1
ATOM 1154 C CA . GLU A 1 147 ? -25.347 -0.357 44.841 1.00 82.38 147 GLU A CA 1
ATOM 1155 C C . GLU A 1 147 ? -24.298 -1.318 44.256 1.00 82.38 147 GLU A C 1
ATOM 1157 O O . GLU A 1 147 ? -23.747 -1.059 43.186 1.00 82.38 147 GLU A O 1
ATOM 1162 N N . LEU A 1 148 ? -24.089 -2.470 44.900 1.00 82.25 148 LEU A N 1
ATOM 1163 C CA . LEU A 1 148 ? -23.205 -3.534 44.413 1.00 82.25 148 LEU A CA 1
ATOM 1164 C C . LEU A 1 148 ? -23.755 -4.194 43.141 1.00 82.25 148 LEU A C 1
ATOM 1166 O O . LEU A 1 148 ? -23.011 -4.385 42.185 1.00 82.25 148 LEU A O 1
ATOM 1170 N N . ASP A 1 149 ? -25.063 -4.458 43.104 1.00 84.44 149 ASP A N 1
ATOM 1171 C CA . ASP A 1 149 ? -25.763 -4.977 41.926 1.00 84.44 149 ASP A CA 1
ATOM 1172 C C . ASP A 1 149 ? -25.662 -4.006 40.732 1.00 84.44 149 ASP A C 1
ATOM 1174 O O . ASP A 1 149 ? -25.436 -4.437 39.603 1.00 84.44 149 ASP A O 1
ATOM 1178 N N . LYS A 1 150 ? -25.798 -2.693 40.968 1.00 88.81 150 LYS A N 1
ATOM 1179 C CA . LYS A 1 150 ? -25.612 -1.672 39.920 1.00 88.81 150 LYS A CA 1
ATOM 1180 C C . LYS A 1 150 ? -24.171 -1.616 39.425 1.00 88.81 150 LYS A C 1
ATOM 1182 O O . LYS A 1 150 ? -23.950 -1.526 38.222 1.00 88.81 150 LYS A O 1
ATOM 1187 N N . ALA A 1 151 ? -23.199 -1.692 40.332 1.00 85.56 151 ALA A N 1
ATOM 1188 C CA . ALA A 1 151 ? -21.789 -1.718 39.963 1.00 85.56 151 ALA A CA 1
ATOM 1189 C C . ALA A 1 151 ? -21.433 -2.972 39.141 1.00 85.56 151 ALA A C 1
ATOM 1191 O O . ALA A 1 151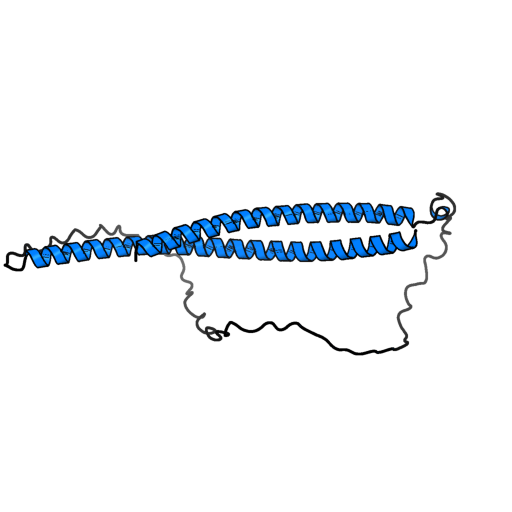 ? -20.660 -2.870 38.189 1.00 85.56 151 ALA A O 1
ATOM 1192 N N . GLU A 1 152 ? -22.011 -4.135 39.463 1.00 87.31 152 GLU A N 1
ATOM 1193 C CA . GLU A 1 152 ? -21.879 -5.357 38.653 1.00 87.31 152 GLU A CA 1
ATOM 1194 C C . GLU A 1 152 ? -22.492 -5.181 37.255 1.00 87.31 152 GLU A C 1
ATOM 1196 O O . GLU A 1 152 ? -21.839 -5.499 36.260 1.00 87.31 152 GLU A O 1
ATOM 1201 N N . GLU A 1 153 ? -23.705 -4.625 37.162 1.00 90.81 153 GLU A N 1
ATOM 1202 C CA . GLU A 1 153 ? -24.374 -4.362 35.878 1.00 90.81 153 GLU A CA 1
ATOM 1203 C C . GLU A 1 153 ? -23.567 -3.377 35.003 1.00 90.81 153 GLU A C 1
ATOM 1205 O O . GLU A 1 153 ? -23.408 -3.594 33.798 1.00 90.81 153 GLU A O 1
ATOM 1210 N N . GLU A 1 154 ? -22.987 -2.328 35.599 1.00 89.00 154 GLU A N 1
ATOM 1211 C CA . GLU A 1 154 ? -22.099 -1.387 34.902 1.00 89.00 154 GLU A CA 1
ATOM 1212 C C . GLU A 1 154 ? -20.794 -2.047 34.432 1.00 89.00 154 GLU A C 1
ATOM 1214 O O . GLU A 1 154 ? -20.334 -1.786 33.316 1.00 89.00 154 GLU A O 1
ATOM 1219 N N . GLN A 1 155 ? -20.194 -2.921 35.245 1.00 89.00 155 GLN A N 1
ATOM 1220 C CA . GLN A 1 155 ? -18.991 -3.661 34.859 1.00 89.00 155 GLN A CA 1
ATOM 1221 C C . GLN A 1 155 ? -19.266 -4.635 33.713 1.00 89.00 155 GLN A C 1
ATOM 1223 O O . GLN A 1 155 ? -18.489 -4.684 32.759 1.00 89.00 155 GLN A O 1
ATOM 1228 N N . GLU A 1 156 ? -20.372 -5.379 33.763 1.00 90.19 156 GLU A N 1
ATOM 1229 C CA . GLU A 1 156 ? -20.749 -6.301 32.690 1.00 90.19 156 GLU A CA 1
ATOM 1230 C C . GLU A 1 156 ? -21.013 -5.547 31.377 1.00 90.19 156 GLU A C 1
ATOM 1232 O O . GLU A 1 156 ? -20.542 -5.964 30.314 1.00 90.19 156 GLU A O 1
ATOM 1237 N N . HIS A 1 157 ? -21.652 -4.373 31.452 1.00 91.56 157 HIS A N 1
ATOM 1238 C CA . HIS A 1 157 ? -21.809 -3.486 30.299 1.00 91.56 157 HIS A CA 1
ATOM 1239 C C . HIS A 1 157 ? -20.453 -3.041 29.724 1.00 91.56 157 HIS A C 1
ATOM 1241 O O . HIS A 1 157 ? -20.218 -3.172 28.520 1.00 91.56 157 HIS A O 1
ATOM 1247 N N . GLN A 1 158 ? -19.533 -2.562 30.568 1.00 91.81 158 GLN A N 1
ATOM 1248 C CA . GLN A 1 158 ? -18.197 -2.138 30.129 1.00 91.81 158 GLN A CA 1
ATOM 1249 C C . GLN A 1 158 ? -17.393 -3.288 29.509 1.00 91.81 158 GLN A C 1
ATOM 1251 O O . GLN A 1 158 ? -16.702 -3.087 28.511 1.00 91.81 158 GLN A O 1
ATOM 1256 N N . LEU A 1 159 ? -17.482 -4.498 30.069 1.00 91.94 159 LEU A N 1
ATOM 1257 C CA . LEU A 1 159 ? -16.815 -5.681 29.522 1.00 91.94 159 LEU A CA 1
ATOM 1258 C C . LEU A 1 159 ? -17.400 -6.086 28.167 1.00 91.94 159 LEU A C 1
ATOM 1260 O O . LEU A 1 159 ? -16.644 -6.430 27.256 1.00 91.94 159 LEU A O 1
ATOM 1264 N N . SER A 1 160 ? -18.722 -5.999 28.007 1.00 93.25 160 SER A N 1
ATOM 1265 C CA . SER A 1 160 ? -19.383 -6.230 26.721 1.00 93.25 160 SER A CA 1
ATOM 1266 C C . SER A 1 160 ? -18.896 -5.237 25.661 1.00 93.25 160 SER A C 1
ATOM 1268 O O . SER A 1 160 ? -18.507 -5.644 24.563 1.00 93.25 160 SER A O 1
ATOM 1270 N N . GLU A 1 161 ? -18.822 -3.950 25.998 1.00 93.38 161 GLU A N 1
ATOM 1271 C CA . GLU A 1 161 ? -18.338 -2.903 25.092 1.00 93.38 161 GLU A CA 1
ATOM 1272 C C . GLU A 1 161 ? -16.851 -3.081 24.732 1.00 93.38 161 GLU A C 1
ATOM 1274 O O . GLU A 1 161 ? -16.472 -3.021 23.559 1.00 93.38 161 GLU A O 1
ATOM 1279 N N . ILE A 1 162 ? -16.007 -3.424 25.709 1.00 92.50 162 ILE A N 1
ATOM 1280 C CA . ILE A 1 162 ? -14.602 -3.777 25.461 1.00 92.50 162 ILE A CA 1
ATOM 1281 C C . ILE A 1 162 ? -14.503 -5.007 24.544 1.00 92.50 162 ILE A C 1
ATOM 1283 O O . ILE A 1 162 ? -13.684 -5.036 23.629 1.00 92.50 162 ILE A O 1
ATOM 1287 N N . SER A 1 163 ? -15.353 -6.021 24.726 1.00 92.62 163 SER A N 1
ATOM 1288 C CA . SER A 1 163 ? -15.341 -7.213 23.867 1.00 92.62 163 SER A CA 1
ATOM 1289 C C . SER A 1 163 ? -15.714 -6.897 22.413 1.00 92.62 163 SER A C 1
ATOM 1291 O O . SER A 1 163 ? -15.148 -7.483 21.485 1.00 92.62 163 SER A O 1
ATOM 1293 N N . ALA A 1 164 ? -16.630 -5.946 22.205 1.00 93.31 164 ALA A N 1
ATOM 1294 C CA . ALA A 1 164 ? -17.016 -5.476 20.882 1.00 93.31 164 ALA A CA 1
ATOM 1295 C C . ALA A 1 164 ? -15.866 -4.706 20.216 1.00 93.31 164 ALA A C 1
ATOM 1297 O O . ALA A 1 164 ? -15.467 -5.053 19.105 1.00 93.31 164 ALA A O 1
ATOM 1298 N N . THR A 1 165 ? -15.263 -3.745 20.923 1.00 93.25 165 THR A N 1
ATOM 1299 C CA . THR A 1 165 ? -14.120 -2.973 20.400 1.00 93.25 165 THR A CA 1
ATOM 1300 C C . THR A 1 165 ? -12.898 -3.850 20.116 1.00 93.25 165 THR A C 1
ATOM 1302 O O . THR A 1 165 ? -12.227 -3.653 19.106 1.00 93.25 165 THR A O 1
ATOM 1305 N N . LEU A 1 166 ? -12.634 -4.877 20.929 1.00 92.38 166 LEU A N 1
ATOM 1306 C CA . LEU A 1 166 ? -11.571 -5.853 20.662 1.00 92.38 166 LEU A CA 1
ATOM 1307 C C . LEU A 1 166 ? -11.839 -6.691 19.406 1.00 92.38 166 LEU A C 1
ATOM 1309 O O . LEU A 1 166 ? -10.903 -7.017 18.671 1.00 92.38 166 LEU A O 1
ATOM 1313 N N . ARG A 1 167 ? -13.101 -7.046 19.136 1.00 95.25 167 ARG A N 1
ATOM 1314 C CA . ARG A 1 167 ? -13.470 -7.743 17.896 1.00 95.25 167 ARG A CA 1
ATOM 1315 C C . ARG A 1 167 ? -13.237 -6.848 16.677 1.00 95.25 167 ARG A C 1
ATOM 1317 O O . ARG A 1 167 ? -12.677 -7.331 15.693 1.00 95.25 167 ARG A O 1
ATOM 1324 N N . ASP A 1 168 ? -13.597 -5.570 16.768 1.00 94.50 168 ASP A N 1
ATOM 1325 C CA . ASP A 1 168 ? -13.326 -4.577 15.723 1.00 94.50 168 ASP A CA 1
ATOM 1326 C C . ASP A 1 168 ? -11.818 -4.411 15.494 1.00 94.50 168 ASP A C 1
ATOM 1328 O O . ASP A 1 168 ? -11.349 -4.517 14.362 1.00 94.50 168 ASP A O 1
ATOM 1332 N N . LEU A 1 169 ? -11.040 -4.241 16.569 1.00 94.75 169 LEU A N 1
ATOM 1333 C CA . LEU A 1 169 ? -9.577 -4.145 16.524 1.00 94.75 169 LEU A CA 1
ATOM 1334 C C . LEU A 1 169 ? -8.934 -5.371 15.875 1.00 94.75 169 LEU A C 1
ATOM 1336 O O . LEU A 1 169 ? -8.013 -5.226 15.075 1.00 94.75 169 LEU A O 1
ATOM 1340 N N . LYS A 1 170 ? -9.435 -6.578 16.163 1.00 96.00 170 LYS A N 1
ATOM 1341 C CA . LYS A 1 170 ? -8.983 -7.804 15.492 1.00 96.00 170 LYS A CA 1
ATOM 1342 C C . LYS A 1 170 ? -9.257 -7.757 13.986 1.00 96.00 170 LYS A C 1
ATOM 1344 O O . LYS A 1 170 ? -8.412 -8.188 13.204 1.00 96.00 170 LYS A O 1
ATOM 1349 N N . GLY A 1 171 ? -10.424 -7.251 13.586 1.00 96.56 171 GLY A N 1
ATOM 1350 C CA . GLY A 1 171 ? -10.769 -7.050 12.179 1.00 96.56 171 GLY A CA 1
ATOM 1351 C C . GLY A 1 171 ? -9.811 -6.078 11.492 1.00 96.56 171 GLY A C 1
ATOM 1352 O O . GLY A 1 171 ? -9.237 -6.420 10.459 1.00 96.56 171 GLY A O 1
ATOM 1353 N N . ILE A 1 172 ? -9.570 -4.919 12.111 1.00 96.31 172 ILE A N 1
ATOM 1354 C CA . ILE A 1 172 ? -8.641 -3.901 11.600 1.00 96.31 172 ILE A CA 1
ATOM 1355 C C . ILE A 1 172 ? -7.221 -4.462 11.505 1.00 96.31 172 ILE A C 1
ATOM 1357 O O . ILE A 1 172 ? -6.598 -4.346 10.458 1.00 96.31 172 ILE A O 1
ATOM 1361 N N . ALA A 1 173 ? -6.725 -5.133 12.547 1.00 95.88 173 ALA A N 1
ATOM 1362 C CA . ALA A 1 173 ? -5.395 -5.740 12.543 1.00 95.88 173 ALA A CA 1
ATOM 1363 C C . ALA A 1 173 ? -5.239 -6.789 11.429 1.00 95.88 173 ALA A C 1
ATOM 1365 O O . ALA A 1 173 ? -4.204 -6.844 10.768 1.00 95.88 173 ALA A O 1
ATOM 1366 N N . SER A 1 174 ? -6.278 -7.593 11.177 1.00 96.75 174 SER A N 1
ATOM 1367 C CA . SER A 1 174 ? -6.286 -8.525 10.045 1.00 96.75 174 SER A CA 1
ATOM 1368 C C . SER A 1 174 ? -6.248 -7.796 8.699 1.00 96.75 174 SER A C 1
ATOM 1370 O O . SER A 1 174 ? -5.561 -8.265 7.794 1.00 96.75 174 SER A O 1
ATOM 1372 N N . GLY A 1 175 ? -6.974 -6.682 8.560 1.00 95.56 175 GLY A N 1
ATOM 1373 C CA . GLY A 1 175 ? -6.952 -5.842 7.359 1.00 95.56 175 GLY A CA 1
ATOM 1374 C C . GLY A 1 175 ? -5.582 -5.204 7.129 1.00 95.56 175 GLY A C 1
ATOM 1375 O O . GLY A 1 175 ? -5.021 -5.343 6.050 1.00 95.56 175 GLY A O 1
ATOM 1376 N N . ILE A 1 176 ? -4.989 -4.619 8.174 1.00 96.69 176 ILE A N 1
ATOM 1377 C CA . ILE A 1 176 ? -3.624 -4.073 8.159 1.00 96.69 176 ILE A CA 1
ATOM 1378 C C . ILE A 1 176 ? -2.621 -5.137 7.708 1.00 96.69 176 ILE A C 1
ATOM 1380 O O . ILE A 1 176 ? -1.783 -4.866 6.858 1.00 96.69 176 ILE A O 1
ATOM 1384 N N . ASN A 1 177 ? -2.716 -6.364 8.226 1.00 96.00 177 ASN A N 1
ATOM 1385 C CA . ASN A 1 177 ? -1.797 -7.433 7.840 1.00 96.00 177 ASN A CA 1
ATOM 1386 C C . ASN A 1 177 ? -1.933 -7.834 6.359 1.00 96.00 177 ASN A C 1
ATOM 1388 O O . ASN A 1 177 ? -0.935 -8.130 5.699 1.00 96.00 177 ASN A O 1
ATOM 1392 N N . GLN A 1 178 ? -3.159 -7.843 5.827 1.00 96.00 178 GLN A N 1
ATOM 1393 C CA . GLN A 1 178 ? -3.392 -8.067 4.397 1.00 96.00 178 GLN A CA 1
ATOM 1394 C C . GLN A 1 178 ? -2.812 -6.924 3.556 1.00 96.00 178 GLN A C 1
ATOM 1396 O O . GLN A 1 178 ? -2.165 -7.191 2.545 1.00 96.00 178 GLN A O 1
ATOM 1401 N N . GLU A 1 179 ? -2.978 -5.680 4.006 1.00 95.56 179 GLU A N 1
ATOM 1402 C CA . GLU A 1 179 ? -2.471 -4.500 3.306 1.00 95.56 179 GLU A CA 1
ATOM 1403 C C . GLU A 1 179 ? -0.940 -4.460 3.289 1.00 95.56 179 GLU A C 1
ATOM 1405 O O . GLU A 1 179 ? -0.339 -4.303 2.233 1.00 95.56 179 GLU A O 1
ATOM 1410 N N . LEU A 1 180 ? -0.291 -4.731 4.424 1.00 96.56 180 LEU A N 1
ATOM 1411 C CA . LEU A 1 180 ? 1.168 -4.860 4.501 1.00 96.56 180 LEU A CA 1
ATOM 1412 C C . LEU A 1 180 ? 1.693 -5.975 3.587 1.00 96.56 180 LEU A C 1
ATOM 1414 O O . LEU A 1 180 ? 2.706 -5.801 2.914 1.00 96.56 180 LEU A O 1
ATOM 1418 N N . SER A 1 181 ? 0.981 -7.104 3.510 1.00 96.69 181 SER A N 1
ATOM 1419 C CA . SER A 1 181 ? 1.345 -8.191 2.590 1.00 96.69 181 SER A CA 1
ATOM 1420 C C . SER A 1 181 ? 1.241 -7.749 1.126 1.00 96.69 181 SER A C 1
ATOM 1422 O O . SER A 1 181 ? 2.108 -8.079 0.319 1.00 96.69 181 SER A O 1
ATOM 1424 N N . LYS A 1 182 ? 0.204 -6.976 0.774 1.00 96.06 182 LYS A N 1
ATOM 1425 C CA . LYS A 1 182 ? 0.039 -6.404 -0.569 1.00 96.06 182 LYS A CA 1
ATOM 1426 C C . LYS A 1 182 ? 1.160 -5.413 -0.892 1.00 96.06 182 LYS A C 1
ATOM 1428 O O . LYS A 1 182 ? 1.746 -5.498 -1.970 1.00 96.06 182 LYS A O 1
ATOM 1433 N N . GLN A 1 183 ? 1.486 -4.518 0.040 1.00 96.69 183 GLN A N 1
ATOM 1434 C CA . GLN A 1 183 ? 2.582 -3.560 -0.113 1.00 96.69 183 GLN A CA 1
ATOM 1435 C C . GLN A 1 183 ? 3.932 -4.256 -0.295 1.00 96.69 183 GLN A C 1
ATOM 1437 O O . GLN A 1 183 ? 4.689 -3.845 -1.166 1.00 96.69 183 GLN A O 1
ATOM 1442 N N . SER A 1 184 ? 4.207 -5.337 0.445 1.00 96.44 184 SER A N 1
ATOM 1443 C CA . SER A 1 184 ? 5.444 -6.119 0.284 1.00 96.44 184 SER A CA 1
ATOM 1444 C C . SER A 1 184 ? 5.621 -6.599 -1.156 1.00 96.44 184 SER A C 1
ATOM 1446 O O . SER A 1 184 ? 6.672 -6.388 -1.747 1.00 96.44 184 SER A O 1
ATOM 1448 N N . VAL A 1 185 ? 4.569 -7.166 -1.755 1.00 96.44 185 VAL A N 1
ATOM 1449 C CA . VAL A 1 185 ? 4.620 -7.648 -3.145 1.00 96.44 185 VAL A CA 1
ATOM 1450 C C . VAL A 1 185 ? 4.839 -6.500 -4.136 1.00 96.44 185 VAL A C 1
ATOM 1452 O O . VAL A 1 185 ? 5.583 -6.658 -5.103 1.00 96.44 185 VAL A O 1
ATOM 1455 N N . LEU A 1 186 ? 4.198 -5.347 -3.915 1.00 94.31 186 LEU A N 1
ATOM 1456 C CA . LEU A 1 186 ? 4.384 -4.168 -4.768 1.00 94.31 186 LEU A CA 1
ATOM 1457 C C . LEU A 1 186 ? 5.808 -3.611 -4.670 1.00 94.31 186 LEU A C 1
ATOM 1459 O O . LEU A 1 186 ? 6.383 -3.244 -5.691 1.00 94.31 186 LEU A O 1
ATOM 1463 N N . ILE A 1 187 ? 6.379 -3.565 -3.464 1.00 97.00 187 ILE A N 1
ATOM 1464 C CA . ILE A 1 187 ? 7.748 -3.094 -3.233 1.00 97.00 187 ILE A CA 1
ATOM 1465 C C . ILE A 1 187 ? 8.749 -4.020 -3.925 1.00 97.00 187 ILE A C 1
ATOM 1467 O O . ILE A 1 187 ? 9.590 -3.523 -4.668 1.00 97.00 187 ILE A O 1
ATOM 1471 N N . ASP A 1 188 ? 8.612 -5.339 -3.768 1.00 96.88 188 ASP A N 1
ATOM 1472 C CA . ASP A 1 188 ? 9.503 -6.313 -4.413 1.00 96.88 188 ASP A CA 1
ATOM 1473 C C . ASP A 1 188 ? 9.467 -6.185 -5.949 1.00 96.88 188 ASP A C 1
ATOM 1475 O O . ASP A 1 188 ? 10.501 -6.207 -6.622 1.00 96.88 188 ASP A O 1
ATOM 1479 N N . GLY A 1 189 ? 8.270 -6.012 -6.523 1.00 94.31 189 GLY A N 1
ATOM 1480 C CA . GLY A 1 189 ? 8.103 -5.808 -7.965 1.00 94.31 189 GLY A CA 1
ATOM 1481 C C . GLY A 1 189 ? 8.700 -4.487 -8.461 1.00 94.31 189 GLY A C 1
ATOM 1482 O O . GLY A 1 189 ? 9.298 -4.436 -9.544 1.00 94.31 189 GLY A O 1
ATOM 1483 N N . LEU A 1 190 ? 8.568 -3.426 -7.662 1.00 95.31 190 LEU A N 1
ATOM 1484 C CA . LEU A 1 190 ? 9.123 -2.114 -7.970 1.00 95.31 190 LEU A CA 1
ATOM 1485 C C . LEU A 1 190 ? 10.651 -2.112 -7.892 1.00 95.31 190 LEU A C 1
ATOM 1487 O O . LEU A 1 190 ? 11.282 -1.533 -8.774 1.00 95.31 190 LEU A O 1
ATOM 1491 N N . ASP A 1 191 ? 11.229 -2.779 -6.895 1.00 96.19 191 ASP A N 1
ATOM 1492 C CA . ASP A 1 191 ? 12.678 -2.917 -6.715 1.00 96.19 191 ASP A CA 1
ATOM 1493 C C . ASP A 1 191 ? 13.307 -3.643 -7.911 1.00 96.19 191 ASP A C 1
ATOM 1495 O O . ASP A 1 191 ? 14.156 -3.093 -8.616 1.00 96.19 191 ASP A O 1
ATOM 1499 N N . GLN A 1 192 ? 12.750 -4.804 -8.280 1.00 95.00 192 GLN A N 1
ATOM 1500 C CA . GLN A 1 192 ? 13.182 -5.540 -9.471 1.00 95.00 192 GLN A CA 1
ATOM 1501 C C . GLN A 1 192 ? 13.070 -4.690 -10.751 1.00 95.00 192 GLN A C 1
ATOM 1503 O O . GLN A 1 192 ? 13.938 -4.718 -11.631 1.00 95.00 192 GLN A O 1
ATOM 1508 N N . SER A 1 193 ? 11.981 -3.933 -10.879 1.00 93.25 193 SER A N 1
ATOM 1509 C CA . SER A 1 193 ? 11.744 -3.061 -12.027 1.00 93.25 193 SER A CA 1
ATOM 1510 C C . SER A 1 193 ? 12.698 -1.867 -12.071 1.00 93.25 193 SER A C 1
ATOM 1512 O O . SER A 1 193 ? 13.105 -1.460 -13.167 1.00 93.25 193 SER A O 1
ATOM 1514 N N . ALA A 1 194 ? 13.069 -1.321 -10.913 1.00 95.56 194 ALA A N 1
ATOM 1515 C CA . ALA A 1 194 ? 14.032 -0.237 -10.771 1.00 95.56 194 ALA A CA 1
ATOM 1516 C C . ALA A 1 194 ? 15.445 -0.697 -11.148 1.00 95.56 194 ALA A C 1
ATOM 1518 O O . ALA A 1 194 ? 16.107 -0.019 -11.939 1.00 95.56 194 ALA A O 1
ATOM 1519 N N . ASP A 1 195 ? 15.866 -1.872 -10.680 1.00 96.44 195 ASP A N 1
ATOM 1520 C CA . ASP A 1 195 ? 17.174 -2.456 -10.990 1.00 96.44 195 ASP A CA 1
ATOM 1521 C C . ASP A 1 195 ? 17.351 -2.685 -12.493 1.00 96.44 195 ASP A C 1
ATOM 1523 O O . ASP A 1 195 ? 18.301 -2.184 -13.102 1.00 96.44 195 ASP A O 1
ATOM 1527 N N . MET A 1 196 ? 16.380 -3.348 -13.136 1.00 93.00 196 MET A N 1
ATOM 1528 C CA . MET A 1 196 ? 16.408 -3.570 -14.589 1.00 93.00 196 MET A CA 1
ATOM 1529 C C . MET A 1 196 ? 16.457 -2.254 -15.374 1.00 93.00 196 MET A C 1
ATOM 1531 O O . MET A 1 196 ? 17.120 -2.149 -16.411 1.00 93.00 196 MET A O 1
ATOM 1535 N N . THR A 1 197 ? 15.723 -1.243 -14.909 1.00 94.19 197 THR A N 1
ATOM 1536 C CA . THR A 1 197 ? 15.698 0.075 -15.550 1.00 94.19 197 THR A CA 1
ATOM 1537 C C . THR A 1 197 ? 17.047 0.771 -15.410 1.00 94.19 197 THR A C 1
ATOM 1539 O O . THR A 1 197 ? 17.551 1.325 -16.391 1.00 94.19 197 THR A O 1
ATOM 1542 N N . THR A 1 198 ? 17.652 0.701 -14.226 1.00 96.00 198 THR A N 1
ATOM 1543 C CA . THR A 1 198 ? 18.961 1.287 -13.923 1.00 96.00 198 THR A CA 1
ATOM 1544 C C . THR A 1 198 ? 20.049 0.651 -14.781 1.00 96.00 198 THR A C 1
ATOM 1546 O O . THR A 1 198 ? 20.739 1.370 -15.508 1.00 96.00 198 THR A O 1
ATOM 1549 N N . GLU A 1 199 ? 20.117 -0.683 -14.826 1.00 94.81 199 GLU A N 1
ATOM 1550 C CA . GLU A 1 199 ? 21.079 -1.416 -15.660 1.00 94.81 199 GLU A CA 1
ATOM 1551 C C . GLU A 1 199 ? 20.955 -1.019 -17.144 1.00 94.81 199 GLU A C 1
ATOM 1553 O O . GLU A 1 199 ? 2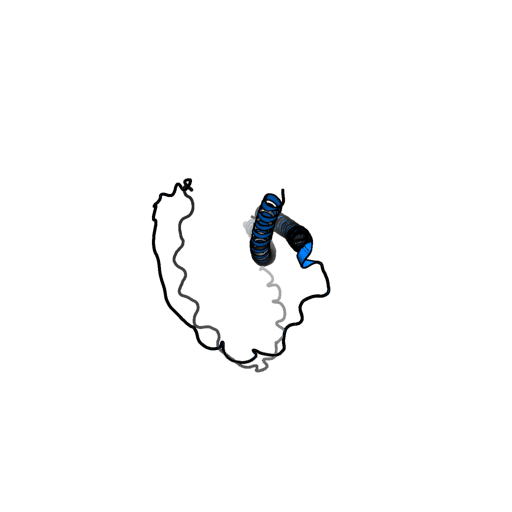1.947 -0.722 -17.822 1.00 94.81 199 GLU A O 1
ATOM 1558 N N . ARG A 1 200 ? 19.722 -0.933 -17.666 1.00 92.94 200 ARG A N 1
ATOM 1559 C CA . ARG A 1 200 ? 19.476 -0.523 -19.060 1.00 92.94 200 ARG A CA 1
ATOM 1560 C C . ARG A 1 200 ? 19.890 0.923 -19.328 1.00 92.94 200 ARG A C 1
ATOM 1562 O O . ARG A 1 200 ? 20.442 1.213 -20.395 1.00 92.94 200 ARG A O 1
ATOM 1569 N N . ILE A 1 201 ? 19.618 1.842 -18.403 1.00 93.56 201 ILE A N 1
ATOM 1570 C CA . ILE A 1 201 ? 20.034 3.245 -18.524 1.00 93.56 201 ILE A CA 1
ATOM 1571 C C . ILE A 1 201 ? 21.562 3.340 -18.544 1.00 93.56 201 ILE A C 1
ATOM 1573 O O . ILE A 1 201 ? 22.118 4.014 -19.416 1.00 93.56 201 ILE A O 1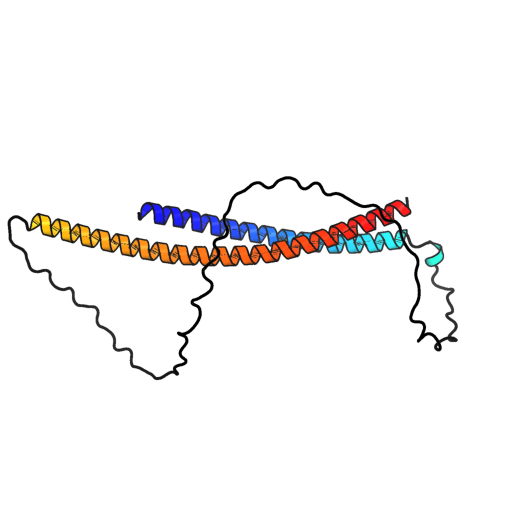
ATOM 1577 N N . GLU A 1 202 ? 22.253 2.637 -17.648 1.00 94.88 202 GLU A N 1
ATOM 1578 C CA . GLU A 1 202 ? 23.716 2.600 -17.609 1.00 94.88 202 GLU A CA 1
ATOM 1579 C C . GLU A 1 202 ? 24.312 2.027 -18.896 1.00 94.88 202 GLU A C 1
ATOM 1581 O O . GLU A 1 202 ? 25.201 2.643 -19.497 1.00 94.88 202 GLU A O 1
ATOM 1586 N N . ALA A 1 203 ? 23.772 0.908 -19.388 1.00 91.31 203 ALA A N 1
ATOM 1587 C CA . ALA A 1 203 ? 24.184 0.311 -20.654 1.00 91.31 203 ALA A CA 1
ATOM 1588 C C . ALA A 1 203 ? 23.992 1.281 -21.834 1.00 91.31 203 ALA A C 1
ATOM 1590 O O . ALA A 1 203 ? 24.887 1.439 -22.673 1.00 91.31 203 ALA A O 1
ATOM 1591 N N . ASN A 1 204 ? 22.856 1.985 -21.887 1.00 89.75 204 ASN A N 1
ATOM 1592 C CA . ASN A 1 204 ? 22.592 3.009 -22.900 1.00 89.75 204 ASN A CA 1
ATOM 1593 C C . ASN A 1 204 ? 23.549 4.205 -22.787 1.00 89.75 204 ASN A C 1
ATOM 1595 O O . ASN A 1 204 ? 24.029 4.707 -23.806 1.00 89.75 204 ASN A O 1
ATOM 1599 N N . ASN A 1 205 ? 23.890 4.626 -21.570 1.00 91.25 205 ASN A N 1
ATOM 1600 C CA . ASN A 1 205 ? 24.870 5.683 -21.338 1.00 91.25 205 ASN A CA 1
ATOM 1601 C C . ASN A 1 205 ? 26.275 5.264 -21.798 1.00 91.25 205 ASN A C 1
ATOM 1603 O O . ASN A 1 205 ? 26.965 6.052 -22.446 1.00 91.25 205 ASN A O 1
ATOM 1607 N N . MET A 1 206 ? 26.695 4.019 -21.544 1.00 91.38 206 MET A N 1
ATOM 1608 C CA . MET A 1 206 ? 27.965 3.489 -22.064 1.00 91.38 206 MET A CA 1
ATOM 1609 C C . MET A 1 206 ? 27.979 3.421 -23.596 1.00 91.38 206 MET A C 1
ATOM 1611 O O . MET A 1 206 ? 28.967 3.794 -24.231 1.00 91.38 206 MET A O 1
ATOM 1615 N N . LYS A 1 207 ? 26.872 2.973 -24.199 1.00 88.88 207 LYS A N 1
ATOM 1616 C CA . LYS A 1 207 ? 26.662 2.960 -25.652 1.00 88.88 207 LYS A CA 1
ATOM 1617 C C . LYS A 1 207 ? 26.819 4.364 -26.251 1.00 88.88 207 LYS A C 1
ATOM 1619 O O . LYS A 1 207 ? 27.557 4.523 -27.220 1.00 88.88 207 LYS A O 1
ATOM 1624 N N . LEU A 1 208 ? 26.180 5.376 -25.661 1.00 86.94 208 LEU A N 1
ATOM 1625 C CA . LEU A 1 208 ? 26.276 6.775 -26.094 1.00 86.94 208 LEU A CA 1
ATOM 1626 C C . LEU A 1 208 ? 27.692 7.344 -25.950 1.00 86.94 208 LEU A C 1
ATOM 1628 O O . LEU A 1 208 ? 28.183 7.968 -26.888 1.00 86.94 208 LEU A O 1
ATOM 1632 N N . LYS A 1 209 ? 28.379 7.064 -24.832 1.00 90.25 209 LYS A N 1
ATOM 1633 C CA . LYS A 1 209 ? 29.786 7.455 -24.614 1.00 90.25 209 LYS A CA 1
ATOM 1634 C C . LYS A 1 209 ? 30.752 6.895 -25.663 1.00 90.25 209 LYS A C 1
ATOM 1636 O O . LYS A 1 209 ? 31.842 7.421 -25.799 1.00 90.25 209 LYS A O 1
ATOM 1641 N N . ARG A 1 210 ? 30.387 5.822 -26.375 1.00 84.31 210 ARG A N 1
ATOM 1642 C CA . ARG A 1 210 ? 31.192 5.266 -27.477 1.00 84.31 210 ARG A CA 1
ATOM 1643 C C . ARG A 1 210 ? 30.963 5.993 -28.811 1.00 84.31 210 ARG A C 1
ATOM 1645 O O . ARG A 1 210 ? 31.770 5.837 -29.721 1.00 84.31 210 ARG A O 1
ATOM 1652 N N . ILE A 1 211 ? 29.835 6.689 -28.963 1.00 79.50 211 ILE A N 1
ATOM 1653 C CA . ILE A 1 211 ? 29.476 7.416 -30.193 1.00 79.50 211 ILE A CA 1
ATOM 1654 C C . ILE A 1 211 ? 30.051 8.835 -30.180 1.00 79.50 211 ILE A C 1
ATOM 1656 O O . ILE A 1 211 ? 30.420 9.337 -31.240 1.00 79.50 211 ILE A O 1
ATOM 1660 N N . ILE A 1 212 ? 30.051 9.471 -29.004 1.00 68.25 212 ILE A N 1
ATOM 1661 C CA . ILE A 1 212 ? 30.649 10.792 -28.758 1.00 68.25 212 ILE A CA 1
ATOM 1662 C C . ILE A 1 212 ? 32.170 10.652 -28.738 1.00 68.25 212 ILE A C 1
ATOM 1664 O O . ILE A 1 212 ? 32.829 11.497 -29.381 1.00 68.25 212 ILE A O 1
#

InterPro domains:
  IPR000727 Target SNARE coiled-coil homology domain [PS50192] (1-50)
  IPR000727 Target SNARE coiled-coil homology domain [PS50192] (149-211)
  IPR000727 Target SNARE coiled-coil homology domain [SM00397] (144-211)

Radius of gyration: 36.63 Å; chains: 1; bounding box: 81×46×109 Å

Sequence (212 aa):
MLKMTEETRQVAVATAEELDKQTGQLEKMDNDMNGIQVLVERSEKTVDKMIRPWYARVPGRGKVSKKDKETKKNRKQKGSITEIVEEEPEEQPPTSELTEPVENIEGMRGDLLGDRPADGAVVKEQKPPRPRAKPRRTGPNAELLDELDKAEEEQEHQLSEISATLRDLKGIASGINQELSKQSVLIDGLDQSADMTTERIEANNMKLKRII

pLDDT: mean 73.64, std 22.36, range [34.44, 97.06]

Organism: NCBI:txid101924

Secondary structure (DSSP, 8-state):
-HHHHHHHHHHHHHHHHHHHHHHHHHHHHHHHHHHHHHHHHHHHHHHHHHHS-GGGG-SS-----S---S--S------------------PPP------------S---S---------------PPPPP-------STTHHHHHHHHHHHHHHHHHHHHHHHHHHHHHHHHHHHHHHHHHHHHHHHHHHHHHHHHHHHHHHHHHHHHTT-